Protein AF-Q9I124-F1 (afdb_monomer_lite)

Foldseek 3Di:
DPQDWDWDADPVRATAWIQGPVRQIWGFDPADPVNDTQWIQGSLRWIWGWDADPPVGHTQWIDTPQKIWGFDADPVRHTQKIQTRQRKIKGFDADPVRATAKIAIPQQKIWGFDADPVGATAKIFIAGNVRDTPWIKGFDADPVNHTQWIQTRVRWIKGWDADPVRATAWIAGSVRQMKGFDADPVRHTQWIAGSVRKIWGWDADPVGATAWIQTSVRWIWGFDADPVRATQWIATPVFGIKGFDADPVNHTQWIQGRVRFIWGWDADSVRHTQWIAGPVDQQAIKGWDFDDCPPNFSGHVHTQKIDGPFKIWGFGADRVRATAKIWIWGHDPPDIDIWMWGFDADSNRHTAWIATPVRDIDGDDDDDPVNVD

Radius of gyration: 26.85 Å; chains: 1; bounding box: 62×64×57 Å

InterPro domains:
  IPR006530 YD repeat [TIGR01643] (9-48)
  IPR006530 YD repeat [TIGR01643] (60-88)
  IPR006530 YD repeat [TIGR01643] (162-202)
  IPR006530 YD repeat [TIGR01643] (204-245)
  IPR006530 YD repeat [TIGR01643] (246-281)
  IPR031325 RHS repeat [PF05593] (9-47)
  IPR031325 RHS repeat [PF05593] (56-88)
  IPR031325 RHS repeat [PF05593] (141-175)
  IPR031325 RHS repeat [PF05593] (204-240)
  IPR031325 RHS repeat [PF05593] (246-280)
  IPR050708 Type VI secretion system VgrG/RHS [PTHR32305] (200-349)

Secondary structure (DSSP, 8-state):
-----EEEE-TT--EEEEE-TT--EEEEE---TTS--SEEE-TTSPEEEEEE-TTT--EEEEEETTEEEEEEE-TTS-EEEEE-TTS-EEEEEE-TTS-EEEEEETTS-EEEEEE-TT--EEEEEEE-TTS-EEEEEEEEE-TTS-EEEEE-TT--EEEEEE-TTS-EEEEE-TT--EEEEEE-TTS-EEEEE-TT--EEEEEE-TTS-EEEEE-TT--EEEEEE-TTS-EEEEEETTTEEEEEEE-TTS-EEEEE-TT--EEEEEE-TTS-EEEEE-TT-GGG-EEEEE---GGG---TTSEEEEE-SSEEEEEEE-TT--EEEEEEEEEETTEEEEEEEEEEE-TTS-EEEEE-TTS-EEE-----GGGT-

Sequence (373 aa):
MQDVTLYAYDSRGNLTQVTNALGQVTRLGDYDERGKPGSITDANGVTSSLAYTGVDGWLASVSTAGSTTRFDYDAVGQITRVTRGDGSWLSYEYDDARRLVAIGNNLGERLEYDVDTKGNRTAQRIKDASGSLVRQQQWAYDELGRLLRAVGAGGQTRSFAYDLNDNPVGETNPRQFAHSQAFDALDRLVGQSDPLGGKTRLAYDAQDNLTEVKDPRGVTTRYEYDGLGNLTRLVSPDSGTTTFEHDAAGNVIRRTDARGTVTEYRYDALNRLIERHSPSDPSLDVQYRYDLTADGNKGIGRLGSIEGARDSLVYRYDERGNLVEQVRSIRLDQQTLLDRVTYRYDAANQLLEIGYPSGLAIREKGTDLFSLL

Structure (mmCIF, N/CA/C/O backbone):
data_AF-Q9I124-F1
#
_entry.id   AF-Q9I124-F1
#
loop_
_atom_site.group_PDB
_atom_site.id
_atom_site.type_symbol
_atom_site.label_atom_id
_atom_site.label_alt_id
_atom_site.label_comp_id
_atom_site.label_asym_id
_atom_site.label_entity_id
_atom_site.label_seq_id
_atom_site.pdbx_PDB_ins_code
_atom_site.Cartn_x
_atom_site.Cartn_y
_atom_site.Cartn_z
_atom_site.occupancy
_atom_site.B_iso_or_equiv
_atom_site.auth_seq_id
_atom_site.auth_comp_id
_atom_site.auth_asym_id
_atom_site.auth_atom_id
_atom_site.pdbx_PDB_model_num
ATOM 1 N N . MET A 1 1 ? 7.298 -23.836 12.957 1.00 53.12 1 MET A N 1
ATOM 2 C CA . MET A 1 1 ? 7.961 -23.492 11.681 1.00 53.12 1 MET A CA 1
ATOM 3 C C . MET A 1 1 ? 9.165 -22.626 12.009 1.00 53.12 1 MET A C 1
ATOM 5 O O . MET A 1 1 ? 9.071 -21.866 12.963 1.00 53.12 1 MET A O 1
ATOM 9 N N . GLN A 1 2 ? 10.299 -22.791 11.326 1.00 63.09 2 GLN A N 1
ATOM 10 C CA . GLN A 1 2 ? 11.402 -21.834 11.455 1.00 63.09 2 GLN A CA 1
ATOM 11 C C . GLN A 1 2 ? 11.148 -20.713 10.448 1.00 63.09 2 GLN A C 1
ATOM 13 O O . GLN A 1 2 ? 11.307 -20.924 9.251 1.00 63.09 2 GLN A O 1
ATOM 18 N N . ASP A 1 3 ? 10.711 -19.558 10.942 1.00 82.25 3 ASP A N 1
ATOM 19 C CA . ASP A 1 3 ? 10.620 -18.321 10.165 1.00 82.25 3 ASP A CA 1
ATOM 20 C C . ASP A 1 3 ? 12.014 -17.679 10.111 1.00 82.25 3 ASP A C 1
ATOM 22 O O . ASP A 1 3 ? 12.354 -16.776 10.874 1.00 82.25 3 ASP A O 1
ATOM 26 N N . VAL A 1 4 ? 12.896 -18.278 9.309 1.00 92.06 4 VAL A N 1
ATOM 27 C CA . VAL A 1 4 ? 14.295 -17.858 9.197 1.00 92.06 4 VAL A CA 1
ATOM 28 C C . VAL 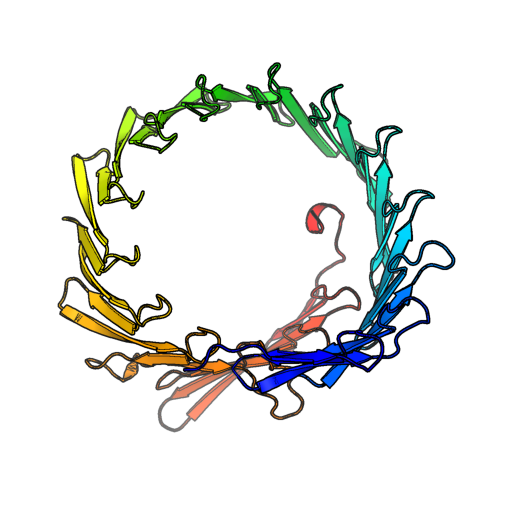A 1 4 ? 14.568 -17.447 7.763 1.00 92.06 4 VAL A C 1
ATOM 30 O O . VAL A 1 4 ? 14.418 -18.239 6.835 1.00 92.06 4 VAL A O 1
ATOM 33 N N . THR A 1 5 ? 15.029 -16.210 7.597 1.00 95.56 5 THR A N 1
ATOM 34 C CA . THR A 1 5 ? 15.595 -15.732 6.336 1.00 95.56 5 THR A CA 1
ATOM 35 C C . THR A 1 5 ? 17.115 -15.826 6.397 1.00 95.56 5 THR A C 1
ATOM 37 O O . THR A 1 5 ? 17.740 -15.332 7.335 1.00 95.56 5 THR A O 1
ATOM 40 N N . LEU A 1 6 ? 17.716 -16.471 5.398 1.00 97.69 6 LEU A N 1
ATOM 41 C CA . LEU A 1 6 ? 19.164 -16.631 5.278 1.00 97.69 6 LEU A CA 1
ATOM 42 C C . LEU A 1 6 ? 19.728 -15.647 4.254 1.00 97.69 6 LEU A C 1
ATOM 44 O O . LEU A 1 6 ? 19.189 -15.501 3.156 1.00 97.69 6 LEU A O 1
ATOM 48 N N . TYR A 1 7 ? 20.861 -15.042 4.598 1.00 98.44 7 TYR A N 1
ATOM 49 C CA . TYR A 1 7 ? 21.599 -14.112 3.750 1.00 98.44 7 TYR A CA 1
ATOM 50 C C . TYR A 1 7 ? 22.972 -14.705 3.430 1.00 98.44 7 TYR A C 1
ATOM 52 O O . TYR A 1 7 ? 23.659 -15.189 4.331 1.00 98.44 7 TYR A O 1
ATOM 60 N N . ALA A 1 8 ? 23.375 -14.672 2.161 1.00 98.50 8 ALA A N 1
ATOM 61 C CA . ALA A 1 8 ? 24.719 -15.056 1.737 1.00 98.50 8 ALA A CA 1
ATOM 62 C C . ALA A 1 8 ? 25.456 -13.851 1.161 1.00 98.50 8 ALA A C 1
ATOM 64 O O . ALA A 1 8 ? 24.859 -13.025 0.472 1.00 98.50 8 ALA A O 1
ATOM 65 N N . TYR A 1 9 ? 26.759 -13.784 1.416 1.00 98.44 9 TYR A N 1
ATOM 66 C CA . TYR A 1 9 ? 27.624 -12.696 0.977 1.00 98.44 9 TYR A CA 1
ATOM 67 C C . TYR A 1 9 ? 28.831 -13.253 0.221 1.00 98.44 9 TYR A C 1
ATOM 69 O O . TYR A 1 9 ? 29.266 -14.376 0.485 1.00 98.44 9 TYR A O 1
ATOM 77 N N . ASP A 1 10 ? 29.360 -12.487 -0.731 1.00 97.00 10 ASP A N 1
ATOM 78 C CA . ASP A 1 10 ? 30.653 -12.788 -1.348 1.00 97.00 10 ASP A CA 1
ATOM 79 C C . ASP A 1 10 ? 31.831 -12.379 -0.435 1.00 97.00 10 ASP A C 1
ATOM 81 O O . ASP A 1 10 ? 31.653 -11.840 0.659 1.00 97.00 10 ASP A O 1
ATOM 85 N N . SER A 1 11 ? 33.066 -12.612 -0.888 1.00 96.88 11 SER A N 1
ATOM 86 C CA . SER A 1 11 ? 34.280 -12.243 -0.145 1.00 96.88 11 SER A CA 1
ATOM 87 C C . SER A 1 11 ? 34.519 -10.732 -0.026 1.00 96.88 11 SER A C 1
ATOM 89 O O . SER A 1 11 ? 35.379 -10.321 0.752 1.00 96.88 11 SER A O 1
ATOM 91 N N . ARG A 1 12 ? 33.780 -9.904 -0.777 1.00 95.94 12 ARG A N 1
ATOM 92 C CA . ARG A 1 12 ? 33.790 -8.436 -0.679 1.00 95.94 12 ARG A CA 1
ATOM 93 C C . ARG A 1 12 ? 32.701 -7.915 0.266 1.00 95.94 12 ARG A C 1
ATOM 95 O O . ARG A 1 12 ? 32.656 -6.716 0.517 1.00 95.94 12 ARG A O 1
ATOM 102 N N . GLY A 1 13 ? 31.852 -8.795 0.802 1.00 96.75 13 GLY A N 1
ATOM 103 C CA . GLY A 1 13 ? 30.727 -8.432 1.659 1.00 96.75 13 GLY A CA 1
ATOM 104 C C . GLY A 1 13 ? 29.480 -7.989 0.892 1.00 96.75 13 GLY A C 1
ATOM 105 O O . GLY A 1 13 ? 28.556 -7.463 1.509 1.00 96.75 13 GLY A O 1
ATOM 106 N N . ASN A 1 14 ? 29.413 -8.202 -0.427 1.00 97.69 14 ASN A N 1
ATOM 107 C CA . ASN A 1 14 ? 28.205 -7.920 -1.200 1.00 97.69 14 ASN A CA 1
ATOM 108 C C . ASN A 1 14 ? 27.172 -9.028 -0.974 1.00 97.69 14 ASN A C 1
ATOM 110 O O . ASN A 1 14 ? 27.513 -10.211 -0.996 1.00 97.69 14 ASN A O 1
ATOM 114 N N . LEU A 1 15 ? 25.901 -8.663 -0.797 1.00 98.38 15 LEU A N 1
ATOM 115 C CA . LEU A 1 15 ? 24.800 -9.615 -0.628 1.00 98.38 15 LEU A CA 1
ATOM 116 C C . LEU A 1 15 ? 24.556 -10.392 -1.931 1.00 98.38 15 LEU A C 1
ATOM 118 O O . LEU A 1 15 ? 24.122 -9.813 -2.910 1.00 98.38 15 LEU A O 1
ATOM 122 N N . THR A 1 16 ? 24.766 -11.701 -1.981 1.00 98.38 16 THR A N 1
ATOM 123 C CA . THR A 1 16 ? 24.580 -12.494 -3.216 1.00 98.38 16 THR A CA 1
ATOM 124 C C . THR A 1 16 ? 23.282 -13.291 -3.238 1.00 98.38 16 THR A C 1
ATOM 126 O O . THR A 1 16 ? 22.788 -13.646 -4.311 1.00 98.38 16 THR A O 1
ATOM 129 N N . GLN A 1 17 ? 22.713 -13.583 -2.066 1.00 98.56 17 GLN A N 1
ATOM 130 C CA . GLN A 1 17 ? 21.525 -14.420 -1.950 1.00 98.56 17 GLN A CA 1
ATOM 131 C C . GLN A 1 17 ? 20.682 -14.043 -0.732 1.00 98.56 17 GLN A C 1
ATOM 133 O O . GLN A 1 17 ? 21.215 -13.893 0.365 1.00 98.56 17 GLN A O 1
ATOM 138 N N . VAL A 1 18 ? 19.363 -13.997 -0.916 1.00 98.50 18 VAL A N 1
ATOM 139 C CA . VAL A 1 18 ? 18.363 -14.000 0.159 1.00 98.50 18 VAL A CA 1
ATOM 140 C C . VAL A 1 18 ? 17.502 -15.245 -0.009 1.00 98.50 18 VAL A C 1
ATOM 142 O O . VAL A 1 18 ? 16.980 -15.481 -1.097 1.00 98.50 18 VAL A O 1
ATOM 145 N N . THR A 1 19 ? 17.373 -16.051 1.043 1.00 98.06 19 THR A N 1
ATOM 146 C CA . THR A 1 19 ? 16.540 -17.264 1.059 1.00 98.06 19 THR A CA 1
ATOM 147 C C . THR A 1 19 ? 15.490 -17.124 2.145 1.00 98.06 19 THR A C 1
ATOM 149 O O . THR A 1 19 ? 15.856 -17.039 3.313 1.00 98.06 19 THR A O 1
ATOM 152 N N . ASN A 1 20 ? 14.211 -17.069 1.778 1.00 96.69 20 ASN A N 1
ATOM 153 C CA . ASN A 1 20 ? 13.132 -16.943 2.763 1.00 96.69 20 ASN A CA 1
ATOM 154 C C . ASN A 1 20 ? 12.839 -18.277 3.477 1.00 96.69 20 ASN A C 1
ATOM 156 O O . ASN A 1 20 ? 13.420 -19.313 3.145 1.00 96.69 20 ASN A O 1
ATOM 160 N N . ALA A 1 21 ? 11.896 -18.263 4.422 1.00 95.88 21 ALA A N 1
ATOM 161 C CA . ALA A 1 21 ? 11.537 -19.430 5.233 1.00 95.88 21 ALA A CA 1
ATOM 162 C C . ALA A 1 21 ? 10.979 -20.630 4.432 1.00 95.88 21 ALA A C 1
ATOM 164 O O . ALA A 1 21 ? 10.958 -21.750 4.940 1.00 95.88 21 ALA A O 1
ATOM 165 N N . LEU A 1 22 ? 10.558 -20.429 3.175 1.00 95.44 22 LEU A N 1
ATOM 166 C CA . LEU A 1 22 ? 10.145 -21.502 2.256 1.00 95.44 22 LEU A CA 1
ATOM 167 C C . LEU A 1 22 ? 11.281 -21.997 1.348 1.00 95.44 22 LEU A C 1
ATOM 169 O O . LEU A 1 22 ? 11.054 -22.837 0.479 1.00 95.44 22 LEU A O 1
ATOM 173 N N . GLY A 1 23 ? 12.499 -21.481 1.510 1.00 96.19 23 GLY A N 1
ATOM 174 C CA . GLY A 1 23 ? 13.632 -21.831 0.657 1.00 96.19 23 GLY A CA 1
ATOM 175 C C . GLY A 1 23 ? 13.621 -21.134 -0.706 1.00 96.19 23 GLY A C 1
ATOM 176 O O . GLY A 1 23 ? 14.418 -21.491 -1.572 1.00 96.19 23 GLY A O 1
ATOM 177 N N . GLN A 1 24 ? 12.742 -20.152 -0.924 1.00 97.56 24 GLN A N 1
ATOM 178 C CA . GLN A 1 24 ? 12.709 -19.383 -2.168 1.00 97.56 24 GLN A CA 1
ATOM 179 C C . GLN A 1 24 ? 13.878 -18.406 -2.187 1.00 97.56 24 GLN A C 1
ATOM 181 O O . GLN A 1 24 ? 14.154 -17.742 -1.186 1.00 97.56 24 GLN A O 1
ATOM 186 N N . VAL A 1 25 ? 14.554 -18.316 -3.331 1.00 98.44 25 VAL A N 1
ATOM 187 C CA . VAL A 1 25 ? 15.839 -17.630 -3.434 1.00 98.44 25 VAL A CA 1
ATOM 188 C C . VAL A 1 25 ? 15.766 -16.432 -4.369 1.00 98.44 25 VAL A C 1
ATOM 190 O O . VAL A 1 25 ? 15.500 -16.598 -5.555 1.00 98.44 25 VAL A O 1
ATOM 193 N N . THR A 1 26 ? 16.131 -15.258 -3.860 1.00 98.62 26 THR A N 1
ATOM 194 C CA . THR A 1 26 ? 16.494 -14.096 -4.679 1.00 98.62 26 THR A CA 1
ATOM 195 C C . THR A 1 26 ? 18.012 -13.996 -4.748 1.00 98.62 26 THR A C 1
ATOM 197 O O . THR A 1 26 ? 18.688 -14.037 -3.718 1.00 98.62 26 THR A O 1
ATOM 200 N N . ARG A 1 27 ? 18.564 -13.874 -5.956 1.00 98.81 27 ARG A N 1
ATOM 201 C CA . ARG A 1 27 ? 20.008 -13.759 -6.209 1.00 98.81 27 ARG A CA 1
ATOM 202 C C . ARG A 1 27 ? 20.351 -12.365 -6.687 1.00 98.81 27 ARG A C 1
ATOM 204 O O . ARG A 1 27 ? 19.623 -11.814 -7.506 1.00 98.81 27 ARG A O 1
ATOM 211 N N . LEU A 1 28 ? 21.471 -11.833 -6.223 1.00 98.69 28 LEU A N 1
ATOM 212 C CA . LEU A 1 28 ? 22.024 -10.575 -6.706 1.00 98.69 28 LEU A CA 1
ATOM 213 C C . LEU A 1 28 ? 23.419 -10.839 -7.269 1.00 98.69 28 LEU A C 1
ATOM 215 O O . LEU A 1 28 ? 24.189 -11.611 -6.692 1.00 98.69 28 LEU A O 1
ATOM 219 N N . GLY A 1 29 ? 23.730 -10.219 -8.400 1.00 97.94 29 GLY A N 1
ATOM 220 C CA . GLY A 1 29 ? 24.959 -10.464 -9.142 1.00 97.94 29 GLY A CA 1
ATOM 221 C C . GLY A 1 29 ? 25.420 -9.252 -9.939 1.00 97.94 29 GLY A C 1
ATOM 222 O O . GLY A 1 29 ? 24.889 -8.149 -9.796 1.00 97.94 29 GLY A O 1
ATOM 223 N N . ASP A 1 30 ? 26.443 -9.476 -10.764 1.00 97.06 30 ASP A N 1
ATOM 224 C CA . ASP A 1 30 ? 27.029 -8.477 -11.669 1.00 97.06 30 ASP A CA 1
ATOM 225 C C . ASP A 1 30 ? 27.420 -7.176 -10.958 1.00 97.06 30 ASP A C 1
ATOM 227 O O . ASP A 1 30 ? 27.180 -6.072 -11.439 1.00 97.06 30 ASP A O 1
ATOM 231 N N . TYR A 1 31 ? 27.989 -7.328 -9.763 1.00 97.25 31 TYR A N 1
ATOM 232 C CA . TYR A 1 31 ? 28.412 -6.223 -8.920 1.00 97.25 31 TYR A CA 1
ATOM 233 C C . TYR A 1 31 ? 29.485 -5.365 -9.597 1.00 97.25 31 TYR A C 1
ATOM 235 O O . TYR A 1 31 ? 30.508 -5.883 -10.052 1.00 97.25 31 TYR A O 1
ATOM 243 N N . ASP A 1 32 ? 29.277 -4.048 -9.605 1.00 93.44 32 ASP A N 1
ATOM 244 C CA . ASP A 1 32 ? 30.299 -3.092 -10.027 1.00 93.44 32 ASP A CA 1
ATOM 245 C C . ASP A 1 32 ? 31.418 -2.938 -8.974 1.00 93.44 32 ASP A C 1
ATOM 247 O O . ASP A 1 32 ? 31.357 -3.474 -7.863 1.00 93.44 32 ASP A O 1
ATOM 251 N N . GLU A 1 33 ? 32.471 -2.184 -9.305 1.00 91.25 33 GLU A N 1
ATOM 252 C CA . GLU A 1 33 ? 33.612 -1.943 -8.403 1.00 91.25 33 GLU A CA 1
ATOM 253 C C . GLU A 1 33 ? 33.227 -1.238 -7.091 1.00 91.25 33 GLU A C 1
ATOM 255 O O . GLU A 1 33 ? 33.995 -1.253 -6.130 1.00 91.25 33 GLU A O 1
ATOM 260 N N . ARG A 1 34 ? 32.037 -0.631 -7.034 1.00 91.81 34 ARG A N 1
ATOM 261 C CA . ARG A 1 34 ? 31.498 0.078 -5.869 1.00 91.81 34 ARG A CA 1
ATOM 262 C C . ARG A 1 34 ? 30.490 -0.775 -5.087 1.00 91.81 34 ARG A C 1
ATOM 264 O O . ARG A 1 34 ? 29.834 -0.243 -4.195 1.00 91.81 34 ARG A O 1
ATOM 271 N N . GLY A 1 35 ? 30.336 -2.059 -5.419 1.00 94.50 35 GLY A N 1
ATOM 272 C CA . GLY A 1 35 ? 29.431 -2.974 -4.722 1.00 94.50 35 GLY A CA 1
ATOM 273 C C . GLY A 1 35 ? 27.950 -2.764 -5.048 1.00 94.50 35 GLY A C 1
ATOM 274 O O . GLY A 1 35 ? 27.093 -3.185 -4.275 1.00 94.50 35 GLY A O 1
ATOM 275 N N . LYS A 1 36 ? 27.616 -2.143 -6.188 1.00 96.00 36 LYS A N 1
ATOM 276 C CA . LYS A 1 36 ? 26.222 -2.029 -6.649 1.00 96.00 36 LYS A CA 1
ATOM 277 C C . LYS A 1 36 ? 25.859 -3.190 -7.590 1.00 96.00 36 LYS A C 1
ATOM 279 O O . LYS A 1 36 ? 26.615 -3.430 -8.530 1.00 96.00 36 LYS A O 1
ATOM 284 N N . PRO A 1 37 ? 24.743 -3.908 -7.363 1.00 98.00 37 PRO A N 1
ATOM 285 C CA . PRO A 1 37 ? 24.378 -5.088 -8.150 1.00 98.00 37 PRO A CA 1
ATOM 286 C C . PRO A 1 37 ? 23.899 -4.717 -9.558 1.00 98.00 37 PRO A C 1
ATOM 288 O O . PRO A 1 37 ? 22.968 -3.933 -9.706 1.00 98.00 37 PRO A O 1
ATOM 291 N N . GLY A 1 38 ? 24.472 -5.322 -10.596 1.00 98.12 38 GLY A N 1
ATOM 292 C CA . GLY A 1 38 ? 24.006 -5.190 -11.981 1.00 98.12 38 GLY A CA 1
ATOM 293 C C . GLY A 1 38 ? 22.829 -6.106 -12.329 1.00 98.12 38 GLY A C 1
ATOM 294 O O . GLY A 1 38 ? 22.151 -5.881 -13.334 1.00 98.12 38 GLY A O 1
ATOM 295 N N . SER A 1 39 ? 22.539 -7.119 -11.507 1.00 98.56 39 SER A N 1
ATOM 296 C CA . SER A 1 39 ? 21.398 -8.012 -11.711 1.00 98.56 39 SER A CA 1
ATOM 297 C C . SER A 1 39 ? 20.743 -8.470 -10.411 1.00 98.56 39 SER A C 1
ATOM 299 O O . SER A 1 39 ? 21.398 -8.682 -9.389 1.00 98.56 39 SER A O 1
ATOM 301 N N . ILE A 1 40 ? 19.421 -8.648 -10.468 1.00 98.62 40 ILE A N 1
ATOM 302 C CA . ILE A 1 40 ? 18.610 -9.282 -9.425 1.00 98.62 40 ILE A CA 1
ATOM 303 C C . ILE A 1 40 ? 17.753 -10.351 -10.095 1.00 98.62 40 ILE A C 1
ATOM 305 O O . ILE A 1 40 ? 16.939 -10.033 -10.955 1.00 98.62 40 ILE A O 1
ATOM 309 N N . THR A 1 41 ? 17.923 -11.612 -9.711 1.00 98.62 41 THR A N 1
ATOM 310 C CA . THR A 1 41 ? 17.090 -12.727 -10.176 1.00 98.62 41 THR A CA 1
ATOM 311 C C . THR A 1 41 ? 16.170 -13.163 -9.052 1.00 98.62 41 THR A C 1
ATOM 313 O O . THR A 1 41 ? 16.648 -13.594 -8.003 1.00 98.62 41 THR A O 1
ATOM 316 N N . ASP A 1 42 ? 14.863 -13.021 -9.253 1.00 98.19 42 ASP A N 1
ATOM 317 C CA . ASP A 1 42 ? 13.867 -13.440 -8.272 1.00 98.19 42 ASP A CA 1
ATOM 318 C C . ASP A 1 42 ? 13.740 -14.975 -8.205 1.00 98.19 42 ASP A C 1
ATOM 320 O O . ASP A 1 42 ? 14.332 -15.719 -8.994 1.00 98.19 42 ASP A O 1
ATOM 324 N N . ALA A 1 43 ? 12.925 -15.465 -7.272 1.00 98.19 43 ALA A N 1
ATOM 325 C CA . ALA A 1 43 ? 12.704 -16.898 -7.119 1.00 98.19 43 ALA A CA 1
ATOM 326 C C . ALA A 1 43 ? 12.016 -17.549 -8.337 1.00 98.19 43 ALA A C 1
ATOM 328 O O . ALA A 1 43 ? 12.176 -18.749 -8.548 1.00 98.19 43 ALA A O 1
ATOM 329 N N . ASN A 1 44 ? 11.316 -16.776 -9.179 1.00 98.12 44 ASN A N 1
ATOM 330 C CA . ASN A 1 44 ? 10.729 -17.248 -10.439 1.00 98.12 44 ASN A CA 1
ATOM 331 C C . ASN A 1 44 ? 11.765 -17.409 -11.571 1.00 98.12 44 ASN A C 1
ATOM 333 O O . ASN A 1 44 ? 11.399 -17.751 -12.708 1.00 98.12 44 ASN A O 1
ATOM 337 N N . GLY A 1 45 ? 13.041 -17.136 -11.283 1.00 97.88 45 GLY A N 1
ATOM 338 C CA . GLY A 1 45 ? 14.123 -17.123 -12.260 1.00 97.88 45 GLY A CA 1
ATOM 339 C C . GLY A 1 45 ? 14.055 -15.925 -13.206 1.00 97.88 45 GLY A C 1
ATOM 340 O O . GLY A 1 45 ? 14.656 -15.974 -14.277 1.00 97.88 45 GLY A O 1
ATOM 341 N N . VAL A 1 46 ? 13.299 -14.877 -12.861 1.00 98.38 46 VAL A N 1
ATOM 342 C CA . VAL A 1 46 ? 13.218 -13.654 -13.658 1.00 98.38 46 VAL A CA 1
ATOM 343 C C . VAL A 1 46 ? 14.340 -12.721 -13.238 1.00 98.38 46 VAL A C 1
ATOM 345 O O . VAL A 1 46 ? 14.381 -12.243 -12.104 1.00 98.38 46 VAL A O 1
ATOM 348 N N . THR A 1 47 ? 15.233 -12.426 -14.177 1.00 98.56 47 THR A N 1
ATOM 349 C CA . THR A 1 47 ? 16.316 -11.468 -13.968 1.00 98.56 47 THR A CA 1
ATOM 350 C C . THR A 1 47 ? 15.881 -10.060 -14.353 1.00 98.56 47 THR A C 1
ATOM 352 O O . THR A 1 47 ? 15.427 -9.808 -15.469 1.00 98.56 47 THR A O 1
ATOM 355 N N . SER A 1 48 ? 16.074 -9.134 -13.422 1.00 98.56 48 SER A N 1
ATOM 356 C CA . SER A 1 48 ? 16.053 -7.697 -13.657 1.00 98.56 48 SER A CA 1
ATOM 357 C C . SER A 1 48 ? 17.490 -7.200 -13.763 1.00 98.56 48 SER A C 1
ATOM 359 O O . SER A 1 48 ? 18.287 -7.453 -12.860 1.00 98.56 48 SER A O 1
ATOM 361 N N . SER A 1 49 ? 17.833 -6.509 -14.849 1.00 98.56 49 SER A N 1
ATOM 362 C CA . SER A 1 49 ? 19.139 -5.860 -15.009 1.00 98.56 49 SER A CA 1
ATOM 363 C C . SER A 1 49 ? 19.076 -4.422 -14.507 1.00 98.56 49 SER A C 1
ATOM 365 O O . SER A 1 49 ? 18.156 -3.684 -14.875 1.00 98.56 49 SER A O 1
ATOM 367 N N . LEU A 1 50 ? 20.063 -4.020 -13.718 1.00 98.56 50 LEU A N 1
ATOM 368 C CA . LEU A 1 50 ? 20.192 -2.690 -13.145 1.00 98.56 50 LEU A CA 1
ATOM 369 C C . LEU A 1 50 ? 21.356 -1.977 -13.831 1.00 98.56 50 LEU A C 1
ATOM 371 O O . LEU A 1 50 ? 22.434 -2.541 -14.004 1.00 98.56 50 LEU A O 1
ATOM 375 N N . ALA A 1 51 ? 21.141 -0.722 -14.208 1.00 98.00 51 ALA A N 1
ATOM 376 C CA . ALA A 1 51 ? 22.204 0.155 -14.683 1.00 98.00 51 ALA A CA 1
ATOM 377 C C . ALA A 1 51 ? 22.272 1.389 -13.794 1.00 98.00 51 ALA A C 1
ATOM 379 O O . ALA A 1 51 ? 21.242 1.852 -13.305 1.00 98.00 51 ALA A O 1
ATOM 380 N N . TYR A 1 52 ? 23.469 1.941 -13.628 1.00 97.62 52 TYR A N 1
ATOM 381 C CA . TYR A 1 52 ? 23.713 3.098 -12.774 1.00 97.62 52 TYR A CA 1
ATOM 382 C C . TYR A 1 52 ? 24.231 4.290 -13.582 1.00 97.62 52 TYR A C 1
ATOM 384 O O . TYR A 1 52 ? 24.882 4.117 -14.614 1.00 97.62 52 TYR A O 1
ATOM 392 N N . THR A 1 53 ? 23.942 5.504 -13.115 1.00 95.00 53 THR A N 1
ATOM 393 C CA . THR A 1 53 ? 24.565 6.734 -13.606 1.00 95.00 53 THR A CA 1
ATOM 394 C C . THR A 1 53 ? 26.065 6.688 -13.308 1.00 95.00 53 THR A C 1
ATOM 396 O O . THR A 1 53 ? 26.499 5.958 -12.418 1.00 95.00 53 THR A O 1
ATOM 399 N N . GLY A 1 54 ? 26.867 7.446 -14.062 1.00 88.00 54 GLY A N 1
ATOM 400 C CA . GLY A 1 54 ? 28.331 7.362 -14.031 1.00 88.00 54 GLY A CA 1
ATOM 401 C C . GLY A 1 54 ? 28.961 7.633 -12.658 1.00 88.00 54 GLY A C 1
ATOM 402 O O . GLY A 1 54 ? 29.084 6.748 -11.813 1.00 88.00 54 GLY A O 1
ATOM 403 N N . VAL A 1 55 ? 29.450 8.854 -12.438 1.00 83.44 55 VAL A N 1
ATOM 404 C CA . VAL A 1 55 ? 30.206 9.164 -11.213 1.00 83.44 55 VAL A CA 1
ATOM 405 C C . VAL A 1 55 ? 29.341 9.132 -9.956 1.00 83.44 55 VAL A C 1
ATOM 407 O O . VAL A 1 55 ? 29.851 8.702 -8.922 1.00 83.44 55 VAL A O 1
ATOM 410 N N . ASP A 1 56 ? 28.055 9.472 -10.054 1.00 87.12 56 ASP A N 1
ATOM 411 C CA . ASP A 1 56 ? 27.138 9.555 -8.909 1.00 87.12 56 ASP A CA 1
ATOM 412 C C . ASP A 1 56 ? 26.594 8.188 -8.470 1.00 87.12 56 ASP A C 1
ATOM 414 O O . ASP A 1 56 ? 26.283 7.982 -7.298 1.00 87.12 56 ASP A O 1
ATOM 418 N N . GLY A 1 57 ? 26.540 7.210 -9.384 1.00 92.81 57 GLY A N 1
ATOM 419 C CA . GLY A 1 57 ? 26.141 5.839 -9.071 1.00 92.81 57 GLY A CA 1
ATOM 420 C C . GLY A 1 57 ? 24.665 5.656 -8.704 1.00 92.81 57 GLY A C 1
ATOM 421 O O . GLY A 1 57 ? 24.341 4.669 -8.043 1.00 92.81 57 GLY A O 1
ATOM 422 N N . TRP A 1 58 ? 23.777 6.569 -9.105 1.00 96.00 58 TRP A N 1
ATOM 423 C CA . TRP A 1 58 ? 22.327 6.433 -8.916 1.00 96.00 58 TRP A CA 1
ATOM 424 C C . TRP A 1 58 ? 21.735 5.424 -9.895 1.00 96.00 58 TRP A C 1
ATOM 426 O O . TRP A 1 58 ? 22.310 5.173 -10.945 1.00 96.00 58 TRP A O 1
ATOM 436 N N . LEU A 1 59 ? 20.594 4.821 -9.574 1.00 97.94 59 LEU A N 1
ATOM 437 C CA . LEU A 1 59 ? 19.962 3.816 -10.431 1.00 97.94 59 LEU A CA 1
ATOM 438 C C . LEU A 1 59 ? 19.414 4.460 -11.716 1.00 97.94 59 LEU A C 1
ATOM 440 O O . LEU A 1 59 ? 18.355 5.062 -11.704 1.00 97.94 59 LEU A O 1
ATOM 444 N N . ALA A 1 60 ? 20.101 4.306 -12.843 1.00 98.06 60 ALA A N 1
ATOM 445 C CA . ALA A 1 60 ? 19.686 4.878 -14.123 1.00 98.06 60 ALA A CA 1
ATOM 446 C C . ALA A 1 60 ? 18.551 4.088 -14.787 1.00 98.06 60 ALA A C 1
ATOM 448 O O . ALA A 1 60 ? 17.705 4.667 -15.467 1.00 98.06 60 ALA A O 1
ATOM 449 N N . SER A 1 61 ? 18.522 2.760 -14.630 1.00 98.44 61 SER A N 1
ATOM 450 C CA . SER A 1 61 ? 17.431 1.953 -15.182 1.00 98.44 61 SER A CA 1
ATOM 451 C C . SER A 1 61 ? 17.279 0.593 -14.522 1.00 98.44 61 SER A C 1
ATOM 453 O O . SER A 1 61 ? 18.260 0.018 -14.050 1.00 98.44 61 SER A O 1
ATOM 455 N N . VAL A 1 62 ? 16.062 0.059 -14.588 1.00 98.50 62 VAL A N 1
ATOM 456 C CA . VAL A 1 62 ? 15.741 -1.342 -14.299 1.00 98.50 62 VAL A CA 1
ATOM 457 C C . VAL A 1 62 ? 15.069 -1.927 -15.531 1.00 98.50 62 VAL A C 1
ATOM 459 O O . VAL A 1 62 ? 14.103 -1.344 -16.025 1.00 98.50 62 VAL A O 1
ATOM 462 N N . SER A 1 63 ? 15.574 -3.057 -16.030 1.00 98.31 63 SER A N 1
ATOM 463 C CA . SER A 1 63 ? 14.943 -3.780 -17.139 1.00 98.31 63 SER A CA 1
ATOM 464 C C . SER A 1 63 ? 14.562 -5.195 -16.742 1.00 98.31 63 SER A C 1
ATOM 466 O O . SER A 1 63 ? 15.424 -5.960 -16.319 1.00 98.31 63 SER A O 1
ATOM 468 N N . THR A 1 64 ? 13.299 -5.557 -16.945 1.00 98.19 64 THR A N 1
ATOM 469 C CA . THR A 1 64 ? 12.740 -6.873 -16.618 1.00 98.19 64 THR A CA 1
ATOM 470 C C . THR A 1 64 ? 11.882 -7.340 -17.786 1.00 98.19 64 THR A C 1
ATOM 472 O O . THR A 1 64 ? 10.962 -6.636 -18.205 1.00 98.19 64 THR A O 1
ATOM 475 N N . ALA A 1 65 ? 12.191 -8.519 -18.334 1.00 96.00 65 ALA A N 1
ATOM 476 C CA . ALA A 1 65 ? 11.447 -9.129 -19.443 1.00 96.00 65 ALA A CA 1
ATOM 477 C C . ALA A 1 65 ? 11.176 -8.169 -20.626 1.00 96.00 65 ALA A C 1
ATOM 479 O O . ALA A 1 65 ? 10.065 -8.073 -21.141 1.00 96.00 65 ALA A O 1
ATOM 480 N N . GLY A 1 66 ? 12.202 -7.412 -21.032 1.00 93.06 66 GLY A N 1
ATOM 481 C CA . GLY A 1 66 ? 12.139 -6.477 -22.163 1.00 93.06 66 GLY A CA 1
ATOM 482 C C . GLY A 1 66 ? 11.480 -5.121 -21.873 1.00 93.06 66 GLY A C 1
ATOM 483 O O . GLY A 1 66 ? 11.580 -4.226 -22.708 1.00 93.06 66 GLY A O 1
ATOM 484 N N . SER A 1 67 ? 10.861 -4.930 -20.704 1.00 96.94 67 SER A N 1
ATOM 485 C CA . SER A 1 67 ? 10.414 -3.613 -20.238 1.00 96.94 67 SER A CA 1
ATOM 486 C C . SER A 1 67 ? 11.533 -2.920 -19.470 1.00 96.94 67 SER A C 1
ATOM 488 O O . SER A 1 67 ? 12.126 -3.530 -18.583 1.00 96.94 67 SER A O 1
ATOM 490 N N . THR A 1 68 ? 11.802 -1.651 -19.782 1.00 98.12 68 THR A N 1
ATOM 491 C CA . THR A 1 68 ? 12.807 -0.840 -19.084 1.00 98.12 68 THR A CA 1
ATOM 492 C C . THR A 1 68 ? 12.184 0.423 -18.510 1.00 98.12 68 THR A C 1
ATOM 494 O O . THR A 1 68 ? 11.708 1.267 -19.269 1.00 98.12 68 THR A O 1
ATOM 497 N N . THR A 1 69 ? 12.298 0.605 -17.197 1.00 97.94 69 THR A N 1
ATOM 498 C CA . THR A 1 69 ? 12.060 1.898 -16.543 1.00 97.94 69 THR A CA 1
ATOM 499 C C . THR A 1 69 ? 13.385 2.635 -16.391 1.00 97.94 69 THR A C 1
ATOM 501 O O . THR A 1 69 ? 14.360 2.052 -15.914 1.00 97.94 69 THR A O 1
ATOM 504 N N . ARG A 1 70 ? 13.437 3.904 -16.805 1.00 98.56 70 ARG A N 1
ATOM 505 C CA . ARG A 1 70 ? 14.619 4.777 -16.719 1.00 98.56 70 ARG A CA 1
ATOM 506 C C . ARG A 1 70 ? 14.364 5.951 -15.790 1.00 98.56 70 ARG A C 1
ATOM 508 O O . ARG A 1 70 ? 13.249 6.470 -15.765 1.00 98.56 70 ARG A O 1
ATOM 515 N N . PHE A 1 71 ? 15.412 6.373 -15.098 1.00 98.56 71 PHE A N 1
ATOM 516 C CA . PHE A 1 71 ? 15.403 7.492 -14.168 1.00 98.56 71 PHE A CA 1
ATOM 517 C C . PHE A 1 71 ? 16.455 8.511 -14.604 1.00 98.56 71 PHE A C 1
ATOM 519 O O . PHE A 1 71 ? 17.642 8.191 -14.688 1.00 98.56 71 PHE A O 1
ATOM 526 N N . ASP A 1 72 ? 16.004 9.729 -14.876 1.00 98.19 72 ASP A N 1
ATOM 527 C CA . ASP A 1 72 ? 16.864 10.888 -15.082 1.00 98.19 72 ASP A CA 1
ATOM 528 C C . ASP A 1 72 ? 16.966 11.666 -13.773 1.00 98.19 72 ASP A C 1
ATOM 530 O O . ASP A 1 72 ? 16.007 11.719 -13.000 1.00 98.19 72 ASP A O 1
ATOM 534 N N . TYR A 1 73 ? 18.116 12.291 -13.537 1.00 98.06 73 TYR A N 1
ATOM 535 C CA . TYR A 1 73 ? 18.415 12.984 -12.291 1.00 98.06 73 TYR A CA 1
ATOM 536 C C . TYR A 1 73 ? 18.936 14.396 -12.543 1.00 98.06 73 TYR A C 1
ATOM 538 O O . TYR A 1 73 ? 19.515 14.678 -13.594 1.00 98.06 73 TYR A O 1
ATOM 546 N N . ASP A 1 74 ? 18.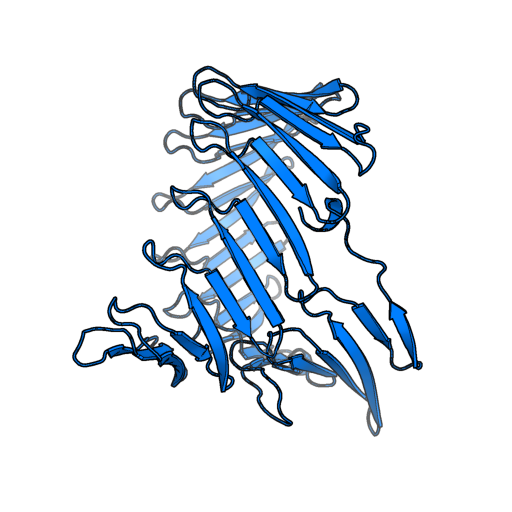748 15.281 -11.570 1.00 96.06 74 ASP A N 1
ATOM 547 C CA . ASP A 1 74 ? 19.501 16.529 -11.490 1.00 96.06 74 ASP A CA 1
ATOM 548 C C . ASP A 1 74 ? 20.909 16.306 -10.903 1.00 96.06 74 ASP A C 1
ATOM 550 O O . ASP A 1 74 ? 21.289 15.192 -10.551 1.00 96.06 74 ASP A O 1
ATOM 554 N N . ALA A 1 75 ? 21.701 17.372 -10.765 1.00 93.69 75 ALA A N 1
ATOM 555 C CA . ALA A 1 75 ? 23.078 17.291 -10.270 1.00 93.69 75 ALA A CA 1
ATOM 556 C C . ALA A 1 75 ? 23.213 16.870 -8.790 1.00 93.69 75 ALA A C 1
ATOM 558 O O . ALA A 1 75 ? 24.331 16.686 -8.313 1.00 93.69 75 ALA A O 1
ATOM 559 N N . VAL A 1 76 ? 22.111 16.758 -8.041 1.00 94.75 76 VAL A N 1
ATOM 560 C CA . VAL A 1 76 ? 22.117 16.431 -6.605 1.00 94.75 76 VAL A CA 1
ATOM 561 C C . VAL A 1 76 ? 21.352 15.146 -6.280 1.00 94.75 76 VAL A C 1
ATOM 563 O O . VAL A 1 76 ? 21.275 14.771 -5.110 1.00 94.75 76 VAL A O 1
ATOM 566 N N . GLY A 1 77 ? 20.824 14.457 -7.292 1.00 95.94 77 GLY A N 1
ATOM 567 C CA . GLY A 1 77 ? 20.242 13.119 -7.173 1.00 95.94 77 GLY A CA 1
ATOM 568 C C . GLY A 1 77 ? 18.733 13.092 -7.060 1.00 95.94 77 GLY A C 1
ATOM 569 O O . GLY A 1 77 ? 18.169 12.046 -6.740 1.00 95.94 77 GLY A O 1
ATOM 570 N N . GLN A 1 78 ? 18.062 14.209 -7.333 1.00 97.56 78 GLN A N 1
ATOM 571 C CA . GLN A 1 78 ? 16.608 14.237 -7.416 1.00 97.56 78 GLN A CA 1
ATOM 572 C C . GLN A 1 78 ? 16.176 13.733 -8.791 1.00 97.56 78 GLN A C 1
ATOM 574 O O . GLN A 1 78 ? 16.728 14.148 -9.808 1.00 97.56 78 GLN A O 1
ATOM 579 N N . ILE A 1 79 ? 15.188 12.840 -8.824 1.00 98.00 79 ILE A N 1
ATOM 580 C CA . ILE A 1 79 ? 14.653 12.281 -10.070 1.00 98.00 79 ILE A CA 1
ATOM 581 C C . ILE A 1 79 ? 13.914 13.382 -10.828 1.00 98.00 79 ILE A C 1
ATOM 583 O O . ILE A 1 79 ? 12.898 13.860 -10.350 1.00 98.00 79 ILE A O 1
ATOM 587 N N . THR A 1 80 ? 14.360 13.748 -12.024 1.00 98.25 80 THR A N 1
ATOM 588 C CA . THR A 1 80 ? 13.707 14.763 -12.871 1.00 98.25 80 THR A CA 1
ATOM 589 C C . THR A 1 80 ? 12.781 14.153 -13.914 1.00 98.25 80 THR A C 1
ATOM 591 O O . THR A 1 80 ? 11.877 14.830 -14.407 1.00 98.25 80 THR A O 1
ATOM 594 N N . ARG A 1 81 ? 12.955 12.867 -14.243 1.00 98.25 81 ARG A N 1
ATOM 595 C CA . ARG A 1 81 ? 12.039 12.126 -15.115 1.00 98.25 81 ARG A CA 1
ATOM 596 C C . ARG A 1 81 ? 12.089 10.626 -14.846 1.00 98.25 81 ARG A C 1
ATOM 598 O O . ARG A 1 81 ? 13.157 10.052 -14.664 1.00 98.25 81 ARG A O 1
ATOM 605 N N . VAL A 1 82 ? 10.920 9.992 -14.878 1.00 98.00 82 VAL A N 1
ATOM 606 C CA . VAL A 1 82 ? 10.758 8.535 -14.942 1.00 98.00 82 VAL A CA 1
ATOM 607 C C . VAL A 1 82 ? 10.145 8.195 -16.291 1.00 98.00 82 VAL A C 1
ATOM 609 O O . VAL A 1 82 ? 9.032 8.627 -16.583 1.00 98.00 82 VAL A O 1
ATOM 612 N N . THR A 1 83 ? 10.853 7.415 -17.105 1.00 97.69 83 THR A N 1
ATOM 613 C CA . THR A 1 83 ? 10.347 6.899 -18.388 1.00 97.69 83 THR A CA 1
ATOM 614 C C . THR A 1 83 ? 10.049 5.416 -18.243 1.00 97.69 83 THR A C 1
ATOM 616 O O . THR A 1 83 ? 10.951 4.650 -17.909 1.00 97.69 83 THR A O 1
ATOM 619 N N . ARG A 1 84 ? 8.803 5.004 -18.475 1.00 95.75 84 ARG A N 1
ATOM 620 C CA . ARG A 1 84 ? 8.348 3.610 -18.366 1.00 95.75 84 ARG A CA 1
ATOM 621 C C . ARG A 1 84 ? 8.642 2.833 -19.653 1.00 95.75 84 ARG A C 1
ATOM 623 O O . ARG A 1 84 ? 9.028 3.408 -20.671 1.00 95.75 84 ARG A O 1
ATOM 630 N N . GLY A 1 85 ? 8.453 1.513 -19.616 1.00 93.50 85 GLY A N 1
ATOM 631 C CA . GLY A 1 85 ? 8.806 0.623 -20.727 1.00 93.50 85 GLY A CA 1
ATOM 632 C C . GLY A 1 85 ? 8.047 0.871 -22.035 1.00 93.50 85 GLY A C 1
ATOM 633 O O . GLY A 1 85 ? 8.543 0.503 -23.095 1.00 93.50 85 GLY A O 1
ATOM 634 N N . ASP A 1 86 ? 6.873 1.500 -21.983 1.00 92.06 86 ASP A N 1
ATOM 635 C CA . ASP A 1 86 ? 6.079 1.905 -23.153 1.00 92.06 86 ASP A CA 1
ATOM 636 C C . ASP A 1 86 ? 6.512 3.268 -23.740 1.00 92.06 86 ASP A C 1
ATOM 638 O O . ASP A 1 86 ? 5.964 3.714 -24.746 1.00 92.06 86 ASP A O 1
ATOM 642 N N . GLY A 1 87 ? 7.491 3.938 -23.119 1.00 93.19 87 GLY A N 1
ATOM 643 C CA . GLY A 1 87 ? 7.960 5.273 -23.488 1.00 93.19 87 GLY A CA 1
ATOM 644 C C . GLY A 1 87 ? 7.147 6.422 -22.884 1.00 93.19 87 GLY A C 1
ATOM 645 O O . GLY A 1 87 ? 7.552 7.579 -23.024 1.00 93.19 87 GLY A O 1
ATOM 646 N N . SER A 1 88 ? 6.041 6.136 -22.188 1.00 92.50 88 SER A N 1
ATOM 647 C CA . SER A 1 88 ? 5.350 7.146 -21.387 1.00 92.50 88 SER A CA 1
ATOM 648 C C . SER A 1 88 ? 6.249 7.611 -20.245 1.00 92.50 88 SER A C 1
ATOM 650 O O . SER A 1 88 ? 7.095 6.861 -19.744 1.00 92.50 88 SER A O 1
ATOM 652 N N . TRP A 1 89 ? 6.096 8.865 -19.832 1.00 95.12 89 TRP A N 1
ATOM 653 C CA . TRP A 1 89 ? 6.967 9.429 -18.812 1.00 95.12 89 TRP A CA 1
ATOM 654 C C . TRP A 1 89 ? 6.247 10.422 -17.919 1.00 95.12 89 TRP A C 1
ATOM 656 O O . TRP A 1 89 ? 5.305 11.091 -18.342 1.00 95.12 89 TRP A O 1
ATOM 666 N N . LEU A 1 90 ? 6.757 10.529 -16.693 1.00 95.88 90 LEU A N 1
ATOM 667 C CA . LEU A 1 90 ? 6.484 11.621 -15.768 1.00 95.88 90 LEU A CA 1
ATOM 668 C C . LEU A 1 90 ? 7.765 12.426 -15.568 1.00 95.88 90 LEU A C 1
ATOM 670 O O . LEU A 1 90 ? 8.835 11.841 -15.410 1.00 95.88 90 LEU A O 1
ATOM 674 N N . SER A 1 91 ? 7.669 13.750 -15.583 1.00 97.69 91 SER A N 1
ATOM 675 C CA . SER A 1 91 ? 8.758 14.655 -15.211 1.00 97.69 91 SER A CA 1
ATOM 676 C C . SER A 1 91 ? 8.452 15.335 -13.891 1.00 97.69 91 SER A C 1
ATOM 678 O O . SER A 1 91 ? 7.292 15.611 -13.602 1.00 97.69 91 SER A O 1
ATOM 680 N N . TYR A 1 92 ? 9.490 15.649 -13.130 1.00 98.12 92 TYR A N 1
ATOM 681 C CA . TYR A 1 92 ? 9.406 16.242 -11.806 1.00 98.12 92 TYR A CA 1
ATOM 682 C C . TYR A 1 92 ? 10.264 17.499 -11.773 1.00 98.12 92 TYR A C 1
ATOM 684 O O . TYR A 1 92 ? 11.414 17.494 -12.214 1.00 98.12 92 TYR A O 1
ATOM 692 N N . GLU A 1 93 ? 9.694 18.575 -11.250 1.00 98.12 93 GLU A N 1
ATOM 693 C CA . GLU A 1 93 ? 10.381 19.850 -11.092 1.00 98.12 93 GLU A CA 1
ATOM 694 C C . GLU A 1 93 ? 10.453 20.208 -9.618 1.00 98.12 93 GLU A C 1
ATOM 696 O O . GLU A 1 93 ? 9.466 20.080 -8.885 1.00 98.12 93 GLU A O 1
ATOM 701 N N . TYR A 1 94 ? 11.625 20.674 -9.206 1.00 97.62 94 TYR A N 1
ATOM 702 C CA . TYR A 1 94 ? 11.921 21.042 -7.834 1.00 97.62 94 TYR A CA 1
ATOM 703 C C . TYR A 1 94 ? 12.256 22.525 -7.755 1.00 97.62 94 TYR A C 1
ATOM 705 O O . TYR A 1 94 ? 12.824 23.087 -8.691 1.00 97.62 94 TYR A O 1
ATOM 713 N N . ASP A 1 95 ? 11.910 23.152 -6.638 1.00 95.44 95 ASP A N 1
ATOM 714 C CA . ASP A 1 95 ? 12.432 24.475 -6.311 1.00 95.44 95 ASP A CA 1
ATOM 715 C C . ASP A 1 95 ? 13.871 24.404 -5.762 1.00 95.44 95 ASP A C 1
ATOM 717 O O . ASP A 1 95 ? 14.428 23.326 -5.539 1.00 95.44 95 ASP A O 1
ATOM 721 N N . ASP A 1 96 ? 14.477 25.565 -5.498 1.00 93.69 96 ASP A N 1
ATOM 722 C CA . ASP A 1 96 ? 15.843 25.670 -4.955 1.00 93.69 96 ASP A CA 1
ATOM 723 C C . ASP A 1 96 ? 16.002 25.002 -3.576 1.00 93.69 96 ASP A C 1
ATOM 725 O O . ASP A 1 96 ? 17.105 24.619 -3.179 1.00 93.69 96 ASP A O 1
ATOM 729 N N . ALA A 1 97 ? 14.895 24.834 -2.844 1.00 94.94 97 ALA A N 1
ATOM 730 C CA . ALA A 1 97 ? 14.847 24.130 -1.568 1.00 94.94 97 ALA A CA 1
ATOM 731 C C . ALA A 1 97 ? 14.655 22.611 -1.733 1.00 94.94 97 ALA A C 1
ATOM 733 O O . ALA A 1 97 ? 14.473 21.918 -0.730 1.00 94.94 97 ALA A O 1
ATOM 734 N N . ARG A 1 98 ? 14.734 22.085 -2.967 1.00 95.69 98 ARG A N 1
ATOM 735 C CA . ARG A 1 98 ? 14.613 20.656 -3.303 1.00 95.69 98 ARG A CA 1
ATOM 736 C C . ARG A 1 98 ? 13.233 20.073 -2.999 1.00 95.69 98 ARG A C 1
ATOM 738 O O . ARG A 1 98 ? 13.092 18.906 -2.633 1.00 95.69 98 ARG A O 1
ATOM 745 N N . ARG A 1 99 ? 12.187 20.892 -3.128 1.00 95.44 99 ARG A N 1
ATOM 746 C CA . ARG A 1 99 ? 10.791 20.485 -2.914 1.00 95.44 99 ARG A CA 1
ATOM 747 C C . ARG A 1 99 ? 10.098 20.325 -4.256 1.00 95.44 99 ARG A C 1
ATOM 749 O O . ARG A 1 99 ? 10.2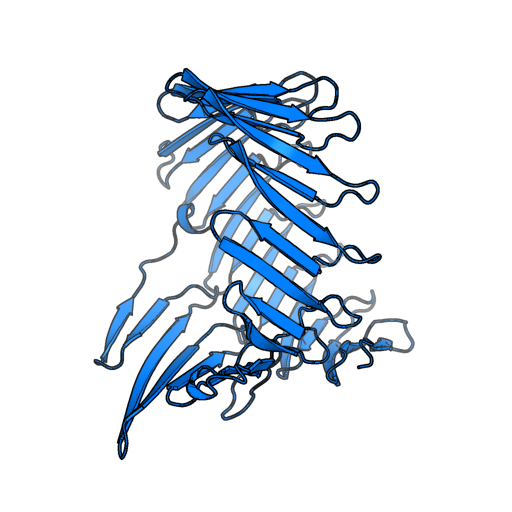43 21.176 -5.124 1.00 95.44 99 ARG A O 1
ATOM 756 N N . LEU A 1 100 ? 9.325 19.252 -4.418 1.00 95.81 100 LEU A N 1
ATOM 757 C CA . LEU A 1 100 ? 8.575 18.990 -5.647 1.00 95.81 100 LEU A CA 1
ATOM 758 C C . LEU A 1 100 ? 7.476 20.047 -5.848 1.00 95.81 100 LEU A C 1
ATOM 760 O O . LEU A 1 100 ? 6.532 20.107 -5.057 1.00 95.81 100 LEU A O 1
ATOM 764 N N . VAL A 1 101 ? 7.570 20.819 -6.929 1.00 97.00 101 VAL A N 1
ATOM 765 C CA . VAL A 1 101 ? 6.639 21.911 -7.266 1.00 97.00 101 VAL A CA 1
ATOM 766 C C . VAL A 1 101 ? 5.834 21.658 -8.535 1.00 97.00 101 VAL A C 1
ATOM 768 O O . VAL A 1 101 ? 4.766 22.246 -8.693 1.00 97.00 101 VAL A O 1
ATOM 771 N N . ALA A 1 102 ? 6.270 20.755 -9.416 1.00 97.81 102 ALA A N 1
ATOM 772 C CA . ALA A 1 102 ? 5.440 20.327 -10.536 1.00 97.81 102 ALA A CA 1
ATOM 773 C C . ALA A 1 102 ? 5.708 18.884 -10.973 1.00 97.81 102 ALA A C 1
ATOM 775 O O . ALA A 1 102 ? 6.819 18.372 -10.843 1.00 97.81 102 ALA A O 1
ATOM 776 N N . ILE A 1 103 ? 4.670 18.250 -11.518 1.00 97.75 103 ILE A N 1
ATOM 777 C CA . ILE A 1 103 ? 4.734 16.989 -12.253 1.00 97.75 103 ILE A CA 1
ATOM 778 C C . ILE A 1 103 ? 4.151 17.229 -13.647 1.00 97.75 103 ILE A C 1
ATOM 780 O O . ILE A 1 103 ? 3.092 17.843 -13.773 1.00 97.75 103 ILE A O 1
ATOM 784 N N . GLY A 1 104 ? 4.818 16.748 -14.689 1.00 96.44 104 GLY A N 1
ATOM 785 C CA . GLY A 1 104 ? 4.295 16.736 -16.059 1.00 96.44 104 GLY A CA 1
ATOM 786 C C . GLY A 1 104 ? 4.273 15.324 -16.632 1.00 96.44 104 GLY A C 1
ATOM 787 O O . GLY A 1 104 ? 4.984 14.460 -16.123 1.00 96.44 104 GLY A O 1
ATOM 788 N N . ASN A 1 105 ? 3.500 15.084 -17.691 1.00 93.56 105 ASN A N 1
ATOM 789 C CA . ASN A 1 105 ? 3.557 13.831 -18.450 1.00 93.56 105 ASN A CA 1
ATOM 790 C C . ASN A 1 105 ? 3.863 14.029 -19.939 1.00 93.56 105 ASN A C 1
ATOM 792 O O . ASN A 1 105 ? 3.899 15.143 -20.464 1.00 93.56 105 ASN A O 1
ATOM 796 N N . ASN A 1 106 ? 4.020 12.907 -20.638 1.00 93.12 106 ASN A N 1
ATOM 797 C CA . ASN A 1 106 ? 4.229 12.840 -22.082 1.00 93.12 106 ASN A CA 1
ATOM 798 C C . ASN A 1 106 ? 3.042 13.309 -22.942 1.00 93.12 106 ASN A C 1
ATOM 800 O O . ASN A 1 106 ? 3.204 13.408 -24.157 1.00 93.12 106 ASN A O 1
ATOM 804 N N . LEU A 1 107 ? 1.883 13.604 -22.346 1.00 92.50 107 LEU A N 1
ATOM 805 C CA . LEU A 1 107 ? 0.727 14.198 -23.027 1.00 92.50 107 LEU A CA 1
ATOM 806 C C . LEU A 1 107 ? 0.685 15.729 -22.889 1.00 92.50 107 LEU A C 1
ATOM 808 O O . LEU A 1 107 ? -0.154 16.368 -23.516 1.00 92.50 107 LEU A O 1
ATOM 812 N N . GLY A 1 108 ? 1.591 16.325 -22.105 1.00 93.62 108 GLY A N 1
ATOM 813 C CA . GLY A 1 108 ? 1.636 17.765 -21.838 1.00 93.62 108 GLY A CA 1
ATOM 814 C C . GLY A 1 108 ? 0.736 18.219 -20.686 1.00 93.62 108 GLY A C 1
ATOM 815 O O . GLY A 1 108 ? 0.678 19.413 -20.402 1.00 93.62 108 GLY A O 1
ATOM 816 N N . GLU A 1 109 ? 0.051 17.295 -20.009 1.00 95.44 109 GLU A N 1
ATOM 817 C CA . GLU A 1 109 ? -0.717 17.595 -18.801 1.00 95.44 109 GLU A CA 1
ATOM 818 C C . GLU A 1 109 ? 0.227 17.886 -17.637 1.00 95.44 109 GLU A C 1
ATOM 820 O O . GLU A 1 109 ? 1.349 17.368 -17.565 1.00 95.44 109 GLU A O 1
ATOM 825 N N . ARG A 1 110 ? -0.233 18.724 -16.706 1.00 96.44 110 ARG A N 1
ATOM 826 C CA . ARG A 1 110 ? 0.621 19.254 -15.648 1.00 96.44 110 ARG A CA 1
ATOM 827 C C . ARG A 1 110 ? -0.103 19.347 -14.317 1.00 96.44 110 ARG A C 1
ATOM 829 O O . ARG A 1 110 ? -1.241 19.793 -14.244 1.00 96.44 110 ARG A O 1
ATOM 836 N N . LEU A 1 111 ? 0.595 18.982 -13.256 1.00 96.31 111 LEU A N 1
ATOM 837 C CA . LEU A 1 111 ? 0.207 19.157 -11.868 1.00 96.31 111 LEU A CA 1
ATOM 838 C C . LEU A 1 111 ? 1.204 20.110 -11.217 1.00 96.31 111 LEU A C 1
ATOM 840 O O . LEU A 1 111 ? 2.394 19.830 -11.209 1.00 96.31 111 LEU A O 1
ATOM 844 N N . GLU A 1 112 ? 0.734 21.219 -10.670 1.00 97.69 112 GLU A N 1
ATOM 845 C CA . GLU A 1 112 ? 1.566 22.252 -10.051 1.00 97.69 112 GLU A CA 1
ATOM 846 C C . GLU A 1 112 ? 1.184 22.431 -8.585 1.00 97.69 112 GLU A C 1
ATOM 848 O O . GLU A 1 112 ? 0.001 22.347 -8.241 1.00 97.69 112 GLU A O 1
ATOM 853 N N . TYR A 1 113 ? 2.174 22.730 -7.748 1.00 97.38 113 TYR A N 1
ATOM 854 C CA . TYR A 1 113 ? 2.016 22.994 -6.326 1.00 97.38 113 TYR A CA 1
ATOM 855 C C . TYR A 1 113 ? 2.548 24.377 -5.959 1.00 97.38 113 TYR A C 1
ATOM 857 O O . TYR A 1 113 ? 3.658 24.739 -6.346 1.00 97.38 113 TYR A O 1
ATOM 865 N N . ASP A 1 114 ? 1.794 25.098 -5.132 1.00 97.12 114 ASP A N 1
ATOM 866 C CA . ASP A 1 114 ? 2.353 26.192 -4.337 1.00 97.12 114 ASP A CA 1
ATOM 867 C C . ASP A 1 114 ? 2.727 25.634 -2.966 1.00 97.12 114 ASP A C 1
ATOM 869 O O . ASP A 1 114 ? 1.994 24.818 -2.400 1.00 97.12 114 ASP A O 1
ATOM 873 N N . VAL A 1 115 ? 3.849 26.089 -2.421 1.00 95.50 115 VAL A N 1
ATOM 874 C CA . VAL A 1 115 ? 4.340 25.694 -1.100 1.00 95.50 115 VAL A CA 1
ATOM 875 C C . VAL A 1 115 ? 4.667 26.932 -0.273 1.00 95.50 115 VAL A C 1
ATOM 877 O O . VAL A 1 115 ? 5.204 27.910 -0.793 1.00 95.50 115 VAL A O 1
ATOM 880 N N . ASP A 1 116 ? 4.336 26.911 1.015 1.00 94.12 116 ASP A N 1
ATOM 881 C CA . ASP A 1 116 ? 4.721 27.979 1.940 1.00 94.12 116 ASP A CA 1
ATOM 882 C C . ASP A 1 116 ? 6.210 27.886 2.345 1.00 94.12 116 ASP A C 1
ATOM 884 O O . ASP A 1 116 ? 6.966 27.026 1.885 1.00 94.12 116 ASP A O 1
ATOM 888 N N . THR A 1 117 ? 6.666 28.783 3.222 1.00 91.06 117 THR A N 1
ATOM 889 C CA . THR A 1 117 ? 8.055 28.801 3.719 1.00 91.06 117 THR A CA 1
ATOM 890 C C . THR A 1 117 ? 8.401 27.621 4.630 1.00 91.06 117 THR A C 1
ATOM 892 O O . THR A 1 117 ? 9.580 27.366 4.863 1.00 91.06 117 THR A O 1
ATOM 895 N N . LYS A 1 118 ? 7.400 26.894 5.138 1.00 91.06 118 LYS A N 1
ATOM 896 C CA . LYS A 1 118 ? 7.563 25.671 5.934 1.00 91.06 118 LYS A CA 1
ATOM 897 C C . LYS A 1 118 ? 7.539 24.409 5.068 1.00 91.06 118 LYS A C 1
ATOM 899 O O . LYS A 1 118 ? 7.896 23.342 5.552 1.00 91.06 118 LYS A O 1
ATOM 904 N N . GLY A 1 119 ? 7.196 24.538 3.784 1.00 91.94 119 GLY A N 1
ATOM 905 C CA . GLY A 1 119 ? 7.095 23.427 2.839 1.00 91.94 119 GLY A CA 1
ATOM 906 C C . GLY A 1 119 ? 5.707 22.803 2.753 1.00 91.94 119 GLY A C 1
ATOM 907 O O . GLY A 1 119 ? 5.550 21.816 2.036 1.00 91.94 119 GLY A O 1
ATOM 908 N N . ASN A 1 120 ? 4.695 23.370 3.416 1.00 95.00 120 ASN A N 1
ATOM 909 C CA . ASN A 1 120 ? 3.327 22.878 3.297 1.00 95.00 120 ASN A CA 1
ATOM 910 C C . ASN A 1 120 ? 2.750 23.281 1.938 1.00 95.00 120 ASN A C 1
ATOM 912 O O . ASN A 1 120 ? 2.916 24.421 1.500 1.00 95.00 120 ASN A O 1
ATOM 916 N N . ARG A 1 121 ? 2.039 22.365 1.274 1.00 96.00 121 ARG A N 1
ATOM 917 C CA . ARG A 1 121 ? 1.393 22.623 -0.022 1.00 96.00 121 ARG A CA 1
ATOM 918 C C . ARG A 1 121 ? 0.156 23.495 0.156 1.00 96.00 121 ARG A C 1
ATOM 920 O O . ARG A 1 121 ? -0.865 23.011 0.620 1.00 96.00 121 ARG A O 1
ATOM 927 N N . THR A 1 122 ? 0.198 24.753 -0.258 1.00 97.06 122 THR A N 1
ATOM 928 C CA . THR A 1 122 ? -0.915 25.706 -0.095 1.00 97.06 122 THR A CA 1
ATOM 929 C C . THR A 1 122 ? -1.853 25.760 -1.296 1.00 97.06 122 THR A C 1
ATOM 931 O O . THR A 1 122 ? -3.003 26.185 -1.166 1.00 97.06 122 THR A O 1
ATOM 934 N N . ALA A 1 123 ? -1.419 25.283 -2.462 1.00 97.00 123 ALA A N 1
ATOM 935 C CA . ALA A 1 123 ? -2.286 25.112 -3.619 1.00 97.00 123 ALA A CA 1
ATOM 936 C C . ALA A 1 123 ? -1.846 23.938 -4.487 1.00 97.00 123 ALA A C 1
ATOM 938 O O . ALA A 1 123 ? -0.671 23.587 -4.535 1.00 97.00 123 ALA A O 1
ATOM 939 N N . GLN A 1 124 ? -2.809 23.366 -5.204 1.00 96.31 124 GLN A N 1
ATOM 940 C CA . GLN A 1 124 ? -2.594 22.380 -6.250 1.00 96.31 124 GLN A CA 1
ATOM 941 C C . GLN A 1 124 ? -3.418 22.765 -7.474 1.00 96.31 124 GLN A C 1
ATOM 943 O O . GLN A 1 124 ? -4.607 23.070 -7.350 1.00 96.31 124 GLN A O 1
ATOM 948 N N . ARG A 1 125 ? -2.809 22.718 -8.658 1.00 95.31 125 ARG A N 1
ATOM 949 C CA . ARG A 1 125 ? -3.455 23.030 -9.940 1.00 95.31 125 ARG A CA 1
ATOM 950 C C . ARG A 1 125 ? -3.173 21.925 -10.941 1.00 95.31 125 ARG A C 1
ATOM 952 O O . ARG A 1 125 ? -2.023 21.554 -11.121 1.00 95.31 125 ARG A O 1
ATOM 959 N N . ILE A 1 126 ? -4.213 21.421 -11.594 1.00 94.38 126 ILE A N 1
ATOM 960 C CA . ILE A 1 126 ? -4.085 20.479 -12.704 1.00 94.38 126 ILE A CA 1
ATOM 961 C C . ILE A 1 126 ? -4.453 21.197 -13.986 1.00 94.38 126 ILE A C 1
ATOM 963 O O . ILE A 1 126 ? -5.536 21.781 -14.073 1.00 94.38 126 ILE A O 1
ATOM 967 N N . LYS A 1 127 ? -3.556 21.134 -14.962 1.00 95.69 127 LYS A N 1
ATOM 968 C CA . LYS A 1 127 ? -3.714 21.699 -16.292 1.00 95.69 127 LYS A CA 1
ATOM 969 C C . LYS A 1 127 ? -3.723 20.588 -17.331 1.00 95.69 127 LYS A C 1
ATOM 971 O O . LYS A 1 127 ? -2.966 19.625 -17.211 1.00 95.69 127 LYS A O 1
ATOM 976 N N . ASP A 1 128 ? -4.572 20.739 -18.335 1.00 94.12 128 ASP A N 1
ATOM 977 C CA . ASP A 1 128 ? -4.540 19.879 -19.515 1.00 94.12 128 ASP A CA 1
ATOM 978 C C . ASP A 1 128 ? -3.341 20.214 -20.422 1.00 94.12 128 ASP A C 1
ATOM 980 O O . ASP A 1 128 ? -2.572 21.142 -20.159 1.00 94.12 128 ASP A O 1
ATOM 984 N N . ALA A 1 129 ? -3.212 19.476 -21.525 1.00 94.19 129 ALA A N 1
ATOM 985 C CA . ALA A 1 129 ? -2.168 19.673 -22.529 1.00 94.19 129 ALA A CA 1
ATOM 986 C C . ALA A 1 129 ? -2.160 21.072 -23.181 1.00 94.19 129 ALA A C 1
ATOM 988 O O . ALA A 1 129 ? -1.139 21.492 -23.724 1.00 94.19 129 ALA A O 1
ATOM 989 N N . SER A 1 130 ? -3.281 21.804 -23.143 1.00 95.94 130 SER A N 1
ATOM 990 C CA . SER A 1 130 ? -3.369 23.182 -23.648 1.00 95.94 130 SER A CA 1
ATOM 991 C C . SER A 1 130 ? -2.916 24.226 -22.620 1.00 95.94 130 SER A C 1
ATOM 993 O O . SER A 1 130 ? -2.825 25.412 -22.939 1.00 95.94 130 SER A O 1
ATOM 995 N N . GLY A 1 131 ? -2.628 23.799 -21.385 1.00 94.12 131 GLY A N 1
ATOM 996 C CA . GLY A 1 131 ? -2.329 24.669 -20.251 1.00 94.12 131 GLY A CA 1
ATOM 997 C C . GLY A 1 131 ? -3.576 25.210 -19.546 1.00 94.12 131 GLY A C 1
ATOM 998 O O . GLY A 1 131 ? -3.445 26.012 -18.617 1.00 94.12 131 GLY A O 1
ATOM 999 N N . SER A 1 132 ? -4.775 24.781 -19.953 1.00 95.88 132 SER A N 1
ATOM 1000 C CA . SER A 1 132 ? -6.031 25.194 -19.329 1.00 95.88 132 SER A CA 1
ATOM 1001 C C . SER A 1 132 ? -6.197 24.519 -17.973 1.00 95.88 132 SER A C 1
ATOM 1003 O O . SER A 1 132 ? -5.950 23.323 -17.823 1.00 95.88 132 SER A O 1
ATOM 1005 N N . LEU A 1 133 ? -6.624 25.284 -16.967 1.00 93.62 133 LEU A N 1
ATOM 1006 C CA . LEU A 1 133 ? -6.862 24.774 -15.621 1.00 93.62 133 LEU A CA 1
ATOM 1007 C C . LEU A 1 133 ? -8.099 23.864 -15.611 1.00 93.62 133 LEU A C 1
ATOM 1009 O O . LEU A 1 133 ? -9.222 24.327 -15.791 1.00 93.62 133 LEU A O 1
ATOM 1013 N N . VAL A 1 134 ? -7.891 22.581 -15.330 1.00 91.88 134 VAL A N 1
ATOM 1014 C CA . VAL A 1 134 ? -8.952 21.569 -15.209 1.00 91.88 134 VAL A CA 1
ATOM 1015 C C . VAL A 1 134 ? -9.461 21.478 -13.774 1.00 91.88 134 VAL A C 1
ATOM 1017 O O . VAL A 1 134 ? -10.654 21.298 -13.530 1.00 91.88 134 VAL A O 1
ATOM 1020 N N . ARG A 1 135 ? -8.557 21.586 -12.794 1.00 92.12 135 ARG A N 1
ATOM 1021 C CA . ARG A 1 135 ? -8.895 21.439 -11.373 1.00 92.12 135 ARG A CA 1
ATOM 1022 C C . ARG A 1 135 ? -7.950 22.244 -10.496 1.00 92.12 135 ARG A C 1
ATOM 1024 O O . ARG A 1 135 ? -6.751 22.276 -10.748 1.00 92.12 135 ARG A O 1
ATOM 1031 N N . GLN A 1 136 ? -8.481 22.827 -9.424 1.00 94.31 136 GLN A N 1
ATOM 1032 C CA . GLN A 1 136 ? -7.687 23.500 -8.400 1.00 94.31 136 GLN A CA 1
ATOM 1033 C C . GLN A 1 136 ? -8.182 23.160 -6.994 1.00 94.31 136 GLN A C 1
ATOM 1035 O O . GLN A 1 136 ? -9.381 22.983 -6.768 1.00 94.31 136 GLN A O 1
ATOM 1040 N N . GLN A 1 137 ? -7.238 23.083 -6.061 1.00 95.25 137 GLN A N 1
ATOM 1041 C CA . GLN A 1 137 ? -7.470 22.969 -4.624 1.00 95.25 137 GLN A CA 1
ATOM 1042 C C . GLN A 1 137 ? -6.506 23.895 -3.877 1.00 95.25 137 GLN A C 1
ATOM 1044 O O . GLN A 1 137 ? -5.421 24.197 -4.376 1.00 95.25 137 GLN A O 1
ATOM 1049 N N . GLN A 1 138 ? -6.916 24.371 -2.704 1.00 97.25 138 GLN A N 1
ATOM 1050 C CA . GLN A 1 138 ? -6.092 25.207 -1.831 1.00 97.25 138 GLN A CA 1
ATOM 1051 C C . GLN A 1 138 ? -6.182 24.741 -0.385 1.00 97.25 138 GLN A C 1
ATOM 1053 O O . GLN A 1 138 ? -7.223 24.244 0.050 1.00 97.25 138 GLN A O 1
ATOM 1058 N N . TRP A 1 139 ? -5.107 24.967 0.362 1.00 97.81 139 TRP A N 1
ATOM 1059 C CA . TRP A 1 139 ? -5.003 24.630 1.771 1.00 97.81 139 TRP A CA 1
ATOM 1060 C C . TRP A 1 139 ? -4.409 25.792 2.559 1.00 97.81 139 TRP A C 1
ATOM 1062 O O . TRP A 1 139 ? -3.527 26.503 2.079 1.00 97.81 139 TRP A O 1
ATOM 1072 N N . ALA A 1 140 ? -4.904 25.976 3.777 1.00 97.38 140 ALA A N 1
ATOM 1073 C CA . ALA A 1 140 ? -4.321 26.874 4.758 1.00 97.38 140 ALA A CA 1
ATOM 1074 C C . ALA A 1 140 ? -3.919 26.066 5.986 1.00 97.38 140 ALA A C 1
ATOM 1076 O O . ALA A 1 140 ? -4.690 25.219 6.447 1.00 97.38 140 ALA A O 1
ATOM 1077 N N . TYR A 1 141 ? -2.737 26.365 6.506 1.00 97.44 141 TYR A N 1
ATOM 1078 C CA . TYR A 1 141 ? -2.151 25.699 7.658 1.00 97.44 141 TYR A CA 1
ATOM 1079 C C . TYR A 1 141 ? -1.984 26.686 8.809 1.00 97.44 141 TYR A C 1
ATOM 1081 O O . TYR A 1 141 ? -1.935 27.898 8.584 1.00 97.44 141 TYR A O 1
ATOM 1089 N N . ASP A 1 142 ? -1.919 26.174 10.032 1.00 94.69 142 ASP A N 1
ATOM 1090 C CA . ASP A 1 142 ? -1.480 26.966 11.176 1.00 94.69 142 ASP A CA 1
ATOM 1091 C C . ASP A 1 142 ? 0.053 27.051 11.263 1.00 94.69 142 ASP A C 1
ATOM 1093 O O . ASP A 1 142 ? 0.784 26.552 10.405 1.00 94.69 142 ASP A O 1
ATOM 1097 N N . GLU A 1 143 ? 0.555 27.704 12.311 1.00 92.94 143 GLU A N 1
ATOM 1098 C CA . GLU A 1 143 ? 1.991 27.918 12.527 1.00 92.94 143 GLU A CA 1
ATOM 1099 C C . GLU A 1 143 ? 2.779 26.620 12.768 1.00 92.94 143 GLU A C 1
ATOM 1101 O O . GLU A 1 143 ? 3.997 26.602 12.567 1.00 92.94 143 GLU A O 1
ATOM 1106 N N . LEU A 1 144 ? 2.094 25.541 13.165 1.00 93.38 144 LEU A N 1
ATOM 1107 C CA . LEU A 1 144 ? 2.668 24.210 13.356 1.00 93.38 144 LEU A CA 1
ATOM 1108 C C . LEU A 1 144 ? 2.619 23.367 12.068 1.00 93.38 144 LEU A C 1
ATOM 1110 O O . LEU A 1 144 ? 3.122 22.248 12.058 1.00 93.38 144 LEU A O 1
ATOM 1114 N N . GLY A 1 145 ? 2.060 23.898 10.973 1.00 94.25 145 GLY A N 1
ATOM 1115 C CA . GLY A 1 145 ? 1.919 23.188 9.700 1.00 94.25 145 GLY A CA 1
ATOM 1116 C C . GLY A 1 145 ? 0.706 22.258 9.644 1.00 94.25 145 GLY A C 1
ATOM 1117 O O . GLY A 1 145 ? 0.627 21.402 8.763 1.00 94.25 145 GLY A O 1
ATOM 1118 N N . ARG A 1 146 ? -0.260 22.421 10.553 1.00 95.62 146 ARG A N 1
ATOM 1119 C CA . ARG A 1 146 ? -1.469 21.589 10.620 1.00 95.62 146 ARG A CA 1
ATOM 1120 C C . ARG A 1 146 ? -2.561 22.165 9.738 1.00 95.62 146 ARG A C 1
ATOM 1122 O O . ARG A 1 146 ? -2.736 23.381 9.675 1.00 95.62 146 ARG A O 1
ATOM 1129 N N . LEU A 1 147 ? -3.295 21.311 9.029 1.00 97.12 147 LEU A N 1
ATOM 1130 C CA . LEU A 1 147 ? -4.276 21.741 8.034 1.00 97.12 147 LEU A CA 1
ATOM 1131 C C . LEU A 1 147 ? -5.489 22.395 8.703 1.00 97.12 147 LEU A C 1
ATOM 1133 O O . LEU A 1 147 ? -6.354 21.703 9.207 1.00 97.12 147 LEU A O 1
ATOM 1137 N N . LEU A 1 148 ? -5.633 23.714 8.631 1.00 96.88 148 LEU A N 1
ATOM 1138 C CA . LEU A 1 148 ? -6.803 24.412 9.175 1.00 96.88 148 LEU A CA 1
ATOM 1139 C C . LEU A 1 148 ? -7.983 24.445 8.207 1.00 96.88 148 LEU A C 1
ATOM 1141 O O . LEU A 1 148 ? -9.143 24.418 8.624 1.00 96.88 148 LEU A O 1
ATOM 1145 N N . ARG A 1 149 ? -7.708 24.557 6.905 1.00 97.12 149 ARG A N 1
ATOM 1146 C CA . ARG A 1 149 ? -8.747 24.764 5.890 1.00 97.12 149 ARG A CA 1
ATOM 1147 C C . ARG A 1 149 ? -8.363 24.132 4.565 1.00 97.12 149 ARG A C 1
ATOM 1149 O O . ARG A 1 149 ? -7.277 24.391 4.069 1.00 97.12 149 ARG A O 1
ATOM 1156 N N . ALA A 1 150 ? -9.290 23.406 3.950 1.00 97.38 150 ALA A N 1
ATOM 1157 C CA . ALA A 1 150 ? -9.185 22.938 2.570 1.00 97.38 150 ALA A CA 1
ATOM 1158 C C . ALA A 1 150 ? -10.307 23.548 1.720 1.00 97.38 150 ALA A C 1
ATOM 1160 O O . ALA A 1 150 ? -11.476 23.500 2.107 1.00 97.38 150 ALA A O 1
ATOM 1161 N N . VAL A 1 151 ? -9.967 24.110 0.563 1.00 96.19 151 VAL A N 1
ATOM 1162 C CA . VAL A 1 151 ? -10.901 24.756 -0.367 1.00 96.19 151 VAL A CA 1
ATOM 1163 C C . VAL A 1 151 ? -10.865 24.020 -1.705 1.00 96.19 151 VAL A C 1
ATOM 1165 O O . VAL A 1 151 ? -9.830 23.959 -2.368 1.00 96.19 151 VAL A O 1
ATOM 1168 N N . GLY A 1 152 ? -11.998 23.429 -2.086 1.00 90.81 152 GLY A N 1
ATOM 1169 C CA . GLY A 1 152 ? -12.181 22.761 -3.375 1.00 90.81 152 GLY A CA 1
ATOM 1170 C C . GLY A 1 152 ? -12.438 23.734 -4.531 1.00 90.81 152 GLY A C 1
ATOM 1171 O O . GLY A 1 152 ? -12.621 24.933 -4.327 1.00 90.81 152 GLY A O 1
ATOM 1172 N N . ALA A 1 153 ? -12.515 23.199 -5.753 1.00 83.25 153 ALA A N 1
ATOM 1173 C CA . ALA A 1 153 ? -12.618 23.982 -6.990 1.00 83.25 153 ALA A CA 1
ATOM 1174 C C . ALA A 1 153 ? -13.824 24.942 -7.045 1.00 83.25 153 ALA A C 1
ATOM 1176 O O . ALA A 1 153 ? -13.727 26.010 -7.638 1.00 83.25 153 ALA A O 1
ATOM 1177 N N . GLY A 1 154 ? -14.951 24.594 -6.415 1.00 86.19 154 GLY A N 1
ATOM 1178 C CA . GLY A 1 154 ? -16.136 25.457 -6.337 1.00 86.19 154 GLY A CA 1
ATOM 1179 C C . GLY A 1 154 ? -16.197 26.317 -5.072 1.00 86.19 154 GLY A C 1
ATOM 1180 O O . GLY A 1 154 ? -17.282 26.745 -4.689 1.00 86.19 154 GLY A O 1
ATOM 1181 N N . GLY A 1 155 ? -15.079 26.499 -4.362 1.00 88.25 155 GLY A N 1
ATOM 1182 C CA . GLY A 1 155 ? -15.031 27.224 -3.088 1.00 88.25 155 GLY A CA 1
ATOM 1183 C C . GLY A 1 155 ? -15.554 26.426 -1.886 1.00 88.25 155 GLY A C 1
ATOM 1184 O O . GLY A 1 155 ? -15.617 26.958 -0.773 1.00 88.25 155 GLY A O 1
ATOM 1185 N N . GLN A 1 156 ? -15.910 25.148 -2.076 1.00 93.44 156 GLN A N 1
ATOM 1186 C CA . GLN A 1 156 ? -16.364 24.279 -0.991 1.00 93.44 156 GLN A CA 1
ATOM 1187 C C . GLN A 1 156 ?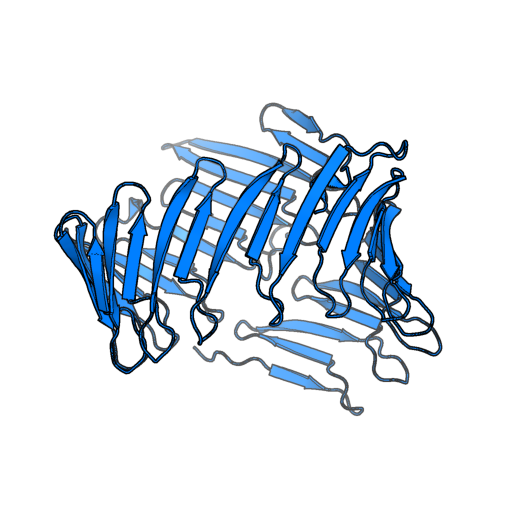 -15.267 24.171 0.064 1.00 93.44 156 GLN A C 1
ATOM 1189 O O . GLN A 1 156 ? -14.178 23.673 -0.211 1.00 93.44 156 GLN A O 1
ATOM 1194 N N . THR A 1 157 ? -15.560 24.654 1.266 1.00 96.50 157 THR A N 1
ATOM 1195 C CA . THR A 1 157 ? -14.576 24.768 2.338 1.00 96.50 157 THR A CA 1
ATOM 1196 C C . THR A 1 157 ? -14.801 23.688 3.387 1.00 96.50 157 THR A C 1
ATOM 1198 O O . THR A 1 157 ? -15.897 23.581 3.927 1.00 96.50 157 THR A O 1
ATOM 1201 N N . ARG A 1 158 ? -13.754 22.927 3.698 1.00 96.88 158 ARG A N 1
ATOM 1202 C CA . ARG A 1 158 ? -13.649 22.107 4.911 1.00 96.88 158 ARG A CA 1
ATOM 1203 C C . ARG A 1 158 ? -12.734 22.818 5.897 1.00 96.88 158 ARG A C 1
ATOM 1205 O O . ARG A 1 158 ? -11.732 23.394 5.470 1.00 96.88 158 ARG A O 1
ATOM 1212 N N . SER A 1 159 ? -13.063 22.782 7.179 1.00 97.88 159 SER A N 1
ATOM 1213 C CA . SER A 1 159 ? -12.203 23.299 8.247 1.00 97.88 159 SER A CA 1
ATOM 1214 C C . SER A 1 159 ? -11.911 22.220 9.271 1.00 97.88 159 SER A C 1
ATOM 1216 O O . SER A 1 159 ? -12.780 21.389 9.529 1.00 97.88 159 SER A O 1
ATOM 1218 N N . PHE A 1 160 ? -10.735 22.280 9.880 1.00 98.06 160 PHE A N 1
ATOM 1219 C CA . PHE A 1 160 ? -10.289 21.319 10.880 1.00 98.06 160 PHE A CA 1
ATOM 1220 C C . PHE A 1 160 ? -9.857 22.044 12.154 1.00 98.06 160 PHE A C 1
ATOM 1222 O O . PHE A 1 160 ? -9.458 23.210 12.117 1.00 98.06 160 PHE A O 1
ATOM 1229 N N . ALA A 1 161 ? -9.963 21.349 13.278 1.00 97.94 161 ALA A N 1
ATOM 1230 C CA . ALA A 1 161 ? -9.543 21.820 14.585 1.00 97.94 161 ALA A CA 1
ATOM 1231 C C . ALA A 1 161 ? -8.684 20.756 15.261 1.00 97.94 161 ALA A C 1
ATOM 1233 O O . ALA A 1 161 ? -8.943 19.561 15.118 1.00 97.94 161 ALA A O 1
ATOM 1234 N N . TYR A 1 162 ? -7.706 21.217 16.033 1.00 98.06 162 TYR A N 1
ATOM 1235 C CA . TYR A 1 162 ? -6.745 20.378 16.735 1.00 98.06 162 TYR A CA 1
ATOM 1236 C C . TYR A 1 162 ? -6.698 20.763 18.209 1.00 98.06 162 TYR A C 1
ATOM 1238 O O . TYR A 1 162 ? -6.922 21.930 18.550 1.00 98.06 162 TYR A O 1
ATOM 1246 N N . ASP A 1 163 ? -6.400 19.802 19.075 1.00 96.94 163 ASP A N 1
ATOM 1247 C CA . ASP A 1 163 ? -6.027 20.104 20.454 1.00 96.94 163 ASP A CA 1
ATOM 1248 C C . ASP A 1 163 ? -4.548 20.543 20.560 1.00 96.94 163 ASP A C 1
ATOM 1250 O O . ASP A 1 163 ? -3.874 20.846 19.564 1.00 96.94 163 ASP A O 1
ATOM 1254 N N . LEU A 1 164 ? -4.058 20.657 21.797 1.00 94.38 164 LEU A N 1
ATOM 1255 C CA . LEU A 1 164 ? -2.681 21.059 22.102 1.00 94.38 164 LEU A CA 1
ATOM 1256 C C . LEU A 1 164 ? -1.654 19.949 21.851 1.00 94.38 164 LEU A C 1
ATOM 1258 O O . LEU A 1 164 ? -0.469 20.251 21.733 1.00 94.38 164 LEU A O 1
ATOM 1262 N N . ASN A 1 165 ? -2.107 18.700 21.771 1.00 96.06 165 ASN A N 1
ATOM 1263 C CA . ASN A 1 165 ? -1.297 17.520 21.505 1.00 96.06 165 ASN A CA 1
ATOM 1264 C C . ASN A 1 165 ? -1.256 17.166 20.009 1.00 96.06 165 ASN A C 1
ATOM 1266 O O . ASN A 1 165 ? -0.657 16.163 19.646 1.00 96.06 165 ASN A O 1
ATOM 1270 N N . ASP A 1 166 ? -1.836 18.012 19.149 1.00 95.81 166 ASP A N 1
ATOM 1271 C CA . ASP A 1 166 ? -1.953 17.793 17.701 1.00 95.81 166 ASP A CA 1
ATOM 1272 C C . ASP A 1 166 ? -2.978 16.716 17.296 1.00 95.81 166 ASP A C 1
ATOM 1274 O O . ASP A 1 166 ? -3.023 16.252 16.156 1.00 95.81 166 ASP A O 1
ATOM 1278 N N . ASN A 1 167 ? -3.896 16.356 18.193 1.00 97.75 167 ASN A N 1
ATOM 1279 C CA . ASN A 1 167 ? -4.970 15.451 17.810 1.00 97.75 167 ASN A CA 1
ATOM 1280 C C . ASN A 1 167 ? -6.069 16.212 17.053 1.00 97.75 167 ASN A C 1
ATOM 1282 O O . ASN A 1 167 ? -6.500 17.280 17.507 1.00 97.75 167 ASN A O 1
ATOM 1286 N N . PRO A 1 168 ? -6.588 15.682 15.929 1.00 97.38 168 PRO A N 1
ATOM 1287 C CA . PRO A 1 168 ? -7.690 16.296 15.197 1.00 97.38 168 PRO A CA 1
ATOM 1288 C C . PRO A 1 168 ? -8.999 16.135 15.980 1.00 97.38 168 PRO A C 1
ATOM 1290 O O . PRO A 1 168 ? -9.604 15.070 15.998 1.00 97.38 168 PRO A O 1
ATOM 1293 N N . VAL A 1 169 ? -9.471 17.199 16.624 1.00 98.06 169 VAL A N 1
ATOM 1294 C CA . VAL A 1 169 ? -10.678 17.172 17.471 1.00 98.06 169 VAL A CA 1
ATOM 1295 C C . VAL A 1 169 ? -11.948 17.582 16.741 1.00 98.06 169 VAL A C 1
ATOM 1297 O O . VAL A 1 169 ? -13.046 17.402 17.269 1.00 98.06 169 VAL A O 1
ATOM 1300 N N . GLY A 1 170 ? -11.843 18.134 15.534 1.00 97.56 170 GLY A N 1
ATOM 1301 C CA . GLY A 1 170 ? -13.018 18.583 14.804 1.00 97.56 170 GLY A CA 1
ATOM 1302 C C . GLY A 1 170 ? -12.804 18.730 13.311 1.00 97.56 170 GLY A C 1
ATOM 1303 O O . GLY A 1 170 ? -11.746 19.155 12.857 1.00 97.56 170 GLY A O 1
ATOM 1304 N N . GLU A 1 171 ? -13.860 18.444 12.560 1.00 98.00 171 GLU A N 1
ATOM 1305 C CA . GLU A 1 171 ? -13.970 18.776 11.148 1.00 98.00 171 GLU A CA 1
ATOM 1306 C C . GLU A 1 171 ? -15.359 19.352 10.862 1.00 98.00 171 GLU A C 1
ATOM 1308 O O . GLU A 1 171 ? -16.367 18.775 11.267 1.00 98.00 171 GLU A O 1
ATOM 1313 N N . THR A 1 172 ? -15.422 20.437 10.092 1.00 97.81 172 THR A N 1
ATOM 1314 C CA . THR A 1 172 ? -16.668 20.960 9.522 1.00 97.81 172 THR A CA 1
ATOM 1315 C C . THR A 1 172 ? -16.616 20.860 8.007 1.00 97.81 172 THR A C 1
ATOM 1317 O O . THR A 1 172 ? -15.710 21.397 7.366 1.00 97.81 172 THR A O 1
ATOM 1320 N N . ASN A 1 173 ? -17.600 20.184 7.416 1.00 95.19 173 ASN A N 1
ATOM 1321 C CA . ASN A 1 173 ? -17.674 20.014 5.969 1.00 95.19 173 ASN A CA 1
ATOM 1322 C C . ASN A 1 173 ? -18.271 21.257 5.259 1.00 95.19 173 ASN A C 1
ATOM 1324 O O . ASN A 1 173 ? -18.795 22.159 5.916 1.00 95.19 173 ASN A O 1
ATOM 1328 N N . PRO A 1 174 ? -18.292 21.310 3.910 1.00 94.62 174 PRO A N 1
ATOM 1329 C CA . PRO A 1 174 ? -18.805 22.475 3.179 1.00 94.62 174 PRO A CA 1
ATOM 1330 C C . PRO A 1 174 ? -20.294 22.764 3.396 1.00 94.62 174 PRO A C 1
ATOM 1332 O O . PRO A 1 174 ? -20.738 23.887 3.173 1.00 94.62 174 PRO A O 1
ATOM 1335 N N . ARG A 1 175 ? -21.066 21.765 3.841 1.00 94.69 175 ARG A N 1
ATOM 1336 C CA . ARG A 1 175 ? -22.481 21.901 4.215 1.00 94.69 175 ARG A CA 1
ATOM 1337 C C . ARG A 1 175 ? -22.669 22.317 5.679 1.00 94.69 175 ARG A C 1
ATOM 1339 O O . ARG A 1 175 ? -23.799 22.321 6.149 1.00 94.69 175 ARG A O 1
ATOM 1346 N N . GLN A 1 176 ? -21.586 22.673 6.373 1.00 94.19 176 GLN A N 1
ATOM 1347 C CA . GLN A 1 176 ? -21.557 23.062 7.786 1.00 94.19 176 GLN A CA 1
ATOM 1348 C C . GLN A 1 176 ? -21.961 21.945 8.757 1.00 94.19 176 GLN A C 1
ATOM 1350 O O . GLN A 1 176 ? -22.315 22.202 9.904 1.00 94.19 176 GLN A O 1
ATOM 1355 N N . PHE A 1 177 ? -21.884 20.689 8.317 1.00 96.25 177 PHE A N 1
ATOM 1356 C CA . PHE A 1 177 ? -22.021 19.546 9.209 1.00 96.25 177 PHE A CA 1
ATOM 1357 C C . PHE A 1 177 ? -20.683 19.280 9.887 1.00 96.25 177 PHE A C 1
ATOM 1359 O O . PHE A 1 177 ? -19.677 19.065 9.206 1.00 96.25 177 PHE A O 1
ATOM 1366 N N . ALA A 1 178 ? -20.698 19.315 11.217 1.00 97.00 178 ALA A N 1
ATOM 1367 C CA . ALA A 1 178 ? -19.518 19.155 12.048 1.00 97.00 178 ALA A CA 1
ATOM 1368 C C . ALA A 1 178 ? -19.446 17.749 12.649 1.00 97.00 178 ALA A C 1
ATOM 1370 O O . ALA A 1 178 ? -20.443 17.216 13.129 1.00 97.00 178 ALA A O 1
ATOM 1371 N N . HIS A 1 179 ? -18.254 17.174 12.644 1.00 96.88 179 HIS A N 1
ATOM 1372 C CA . HIS A 1 179 ? -17.887 15.986 13.400 1.00 96.88 179 HIS A CA 1
ATOM 1373 C C . HIS A 1 179 ? -16.836 16.392 14.432 1.00 96.88 179 HIS A C 1
ATOM 1375 O O . HIS A 1 179 ? -15.997 17.243 14.140 1.00 96.88 179 HIS A O 1
ATOM 1381 N N . SER A 1 180 ? -16.859 15.785 15.617 1.00 98.06 180 SER A N 1
ATOM 1382 C CA . SER A 1 180 ? -15.794 15.984 16.604 1.00 98.06 180 SER A CA 1
ATOM 1383 C C . SER A 1 180 ? -15.294 14.682 17.192 1.00 98.06 180 SER A C 1
ATOM 1385 O O . SER A 1 180 ? -16.015 13.683 17.235 1.00 98.06 180 SER A O 1
ATOM 1387 N N . GLN A 1 181 ? -14.053 14.729 17.653 1.00 98.50 181 GLN A N 1
ATOM 1388 C CA . GLN A 1 181 ? -13.323 13.635 18.266 1.00 98.50 181 GLN A CA 1
ATOM 1389 C C . GLN A 1 181 ? -12.776 14.098 19.618 1.00 98.50 181 GLN A C 1
ATOM 1391 O O . GLN A 1 181 ? -12.572 15.290 19.848 1.00 98.50 181 GLN A O 1
ATOM 1396 N N . ALA A 1 182 ? -12.568 13.155 20.526 1.00 98.31 182 ALA A N 1
ATOM 1397 C CA . ALA A 1 182 ? -11.967 13.395 21.828 1.00 98.31 182 ALA A CA 1
ATOM 1398 C C . ALA A 1 182 ? -10.896 12.342 22.088 1.00 98.31 182 ALA A C 1
ATOM 1400 O O . ALA A 1 182 ? -11.115 11.160 21.804 1.00 98.31 182 ALA A O 1
ATOM 1401 N N . PHE A 1 183 ? -9.784 12.782 22.665 1.00 98.56 183 PHE A N 1
ATOM 1402 C CA . PHE A 1 183 ? -8.617 11.958 22.942 1.00 98.56 183 PHE A CA 1
ATOM 1403 C C . PHE A 1 183 ? -8.321 11.946 24.441 1.00 98.56 183 PHE A C 1
ATOM 1405 O O . PHE A 1 183 ? -8.706 12.872 25.163 1.00 98.56 183 PHE A O 1
ATOM 1412 N N . ASP A 1 184 ? -7.710 10.868 24.926 1.00 97.38 184 ASP A N 1
ATOM 1413 C CA . ASP A 1 184 ? -7.140 10.839 26.271 1.00 97.38 184 ASP A CA 1
ATOM 1414 C C . ASP A 1 184 ? -5.708 11.401 26.294 1.00 97.38 184 ASP A C 1
ATOM 1416 O O . ASP A 1 184 ? -5.194 11.884 25.291 1.00 97.38 184 ASP A O 1
ATOM 1420 N N . ALA A 1 185 ? -5.058 11.367 27.460 1.00 95.88 185 ALA A N 1
ATOM 1421 C CA . ALA A 1 185 ? -3.714 11.918 27.645 1.00 95.88 185 ALA A CA 1
ATOM 1422 C C . ALA A 1 185 ? -2.593 11.116 26.952 1.00 95.88 185 ALA A C 1
ATOM 1424 O O . ALA A 1 185 ? -1.443 11.546 26.992 1.00 95.88 185 ALA A O 1
ATOM 1425 N N . LEU A 1 186 ? -2.909 9.948 26.385 1.00 96.56 186 LEU A N 1
ATOM 1426 C CA . LEU A 1 186 ? -1.999 9.145 25.566 1.00 96.56 186 LEU A CA 1
ATOM 1427 C C . LEU A 1 186 ? -2.310 9.310 24.068 1.00 96.56 186 LEU A C 1
ATOM 1429 O O . LEU A 1 186 ? -1.867 8.493 23.268 1.00 96.56 186 LEU A O 1
ATOM 1433 N N . ASP A 1 187 ? -3.086 10.338 23.703 1.00 97.81 187 ASP A N 1
ATOM 1434 C CA . ASP A 1 187 ? -3.469 10.672 22.326 1.00 97.81 187 ASP A CA 1
ATOM 1435 C C . ASP A 1 187 ? -4.333 9.595 21.647 1.00 97.81 187 ASP A C 1
ATOM 1437 O O . ASP A 1 187 ? -4.355 9.425 20.427 1.00 97.81 187 ASP A O 1
ATOM 1441 N N . ARG A 1 188 ? -5.122 8.870 22.451 1.00 97.94 188 ARG A N 1
ATOM 1442 C CA . ARG A 1 188 ? -5.985 7.780 21.976 1.00 97.94 188 ARG A CA 1
ATOM 1443 C C . ARG A 1 188 ? -7.420 8.234 21.846 1.00 97.94 188 ARG A C 1
ATOM 1445 O O . ARG A 1 188 ? -7.961 8.866 22.750 1.00 97.94 188 ARG A O 1
ATOM 1452 N N . LEU A 1 189 ? -8.069 7.870 20.744 1.00 98.38 189 LEU A N 1
ATOM 1453 C CA . LEU A 1 189 ? -9.448 8.256 20.457 1.00 98.38 189 LEU A CA 1
ATOM 1454 C C . LEU A 1 189 ? -10.430 7.616 21.451 1.00 98.38 189 LEU A C 1
ATOM 1456 O O . LEU A 1 189 ? -10.761 6.447 21.325 1.00 98.38 189 LEU A O 1
ATOM 1460 N N . VAL A 1 190 ? -10.986 8.387 22.383 1.00 98.38 190 VAL A N 1
ATOM 1461 C CA . VAL A 1 190 ? -11.959 7.901 23.386 1.00 98.38 190 VAL A CA 1
ATOM 1462 C C . VAL A 1 190 ? -13.403 8.287 23.076 1.00 98.38 190 VAL A C 1
ATOM 1464 O O . VAL A 1 190 ? -14.346 7.782 23.696 1.00 98.38 190 VAL A O 1
ATOM 1467 N N . GLY A 1 191 ? -13.611 9.193 22.121 1.00 98.38 191 GLY A N 1
ATOM 1468 C CA . GLY A 1 191 ? -14.941 9.670 21.778 1.00 98.38 191 GLY A CA 1
ATOM 1469 C C . GLY A 1 191 ? -15.041 10.237 20.375 1.00 98.38 191 GLY A C 1
ATOM 1470 O O . GLY A 1 191 ? -14.117 10.862 19.869 1.00 98.38 191 GLY A O 1
ATOM 1471 N N . GLN A 1 192 ? -16.208 10.051 19.773 1.00 98.31 192 GLN A N 1
ATOM 1472 C CA . GLN A 1 192 ? -16.583 10.629 18.492 1.00 98.31 192 GLN A CA 1
ATOM 1473 C C . GLN A 1 192 ? -18.031 11.100 18.540 1.00 98.31 192 GLN A C 1
ATOM 1475 O O . GLN A 1 192 ? -18.868 10.467 19.187 1.00 98.31 192 GLN A O 1
ATOM 1480 N N . SER A 1 193 ? -18.346 12.178 17.827 1.00 98.00 193 SER A N 1
ATOM 1481 C CA . SER A 1 193 ? -19.725 12.610 17.605 1.00 98.00 193 SER A CA 1
ATOM 1482 C C . SER A 1 193 ? -19.978 12.952 16.147 1.00 98.00 193 SER A C 1
ATOM 1484 O O . SER A 1 193 ? -19.314 13.827 15.593 1.00 98.00 193 SER A O 1
ATOM 1486 N N . ASP A 1 194 ? -20.936 12.280 15.521 1.00 95.88 194 ASP A N 1
ATOM 1487 C CA . ASP A 1 194 ? -21.362 12.576 14.154 1.00 95.88 194 ASP A CA 1
ATOM 1488 C C . ASP A 1 194 ? -22.164 13.899 14.063 1.00 95.88 194 ASP A C 1
ATOM 1490 O O . ASP A 1 194 ? -22.585 14.445 15.090 1.00 95.88 194 ASP A O 1
ATOM 1494 N N . PRO A 1 195 ? -22.414 14.424 12.846 1.00 95.31 195 PRO A N 1
ATOM 1495 C CA . PRO A 1 195 ? -23.179 15.661 12.676 1.00 95.31 195 PRO A CA 1
ATOM 1496 C C . PRO A 1 195 ? -24.652 15.609 13.089 1.00 95.31 195 PRO A C 1
ATOM 1498 O O . PRO A 1 195 ? -25.288 16.656 13.197 1.00 95.31 195 PRO A O 1
ATOM 1501 N N . LEU A 1 196 ? -25.213 14.417 13.294 1.00 94.56 196 LEU A N 1
ATOM 1502 C CA . LEU A 1 196 ? -26.564 14.217 13.821 1.00 94.56 196 LEU A CA 1
ATOM 1503 C C . LEU A 1 196 ? -26.563 14.119 15.358 1.00 94.56 196 LEU A C 1
ATOM 1505 O O . LEU A 1 196 ? -27.618 13.947 15.966 1.00 94.56 196 LEU A O 1
ATOM 1509 N N . GLY A 1 197 ? -25.395 14.258 15.994 1.00 93.81 197 GLY A N 1
ATOM 1510 C CA . GLY A 1 197 ? -25.212 14.188 17.439 1.00 93.81 197 GLY A CA 1
ATOM 1511 C C . GLY A 1 197 ? -25.069 12.766 17.985 1.00 93.81 197 GLY A C 1
ATOM 1512 O O . GLY A 1 197 ? -25.011 12.603 19.208 1.00 93.81 197 GLY A O 1
ATOM 1513 N N . GLY A 1 198 ? -24.996 11.747 17.123 1.00 97.75 198 GLY A N 1
ATOM 1514 C CA . GLY A 1 198 ? -24.718 10.373 17.525 1.00 97.75 198 GLY A CA 1
ATOM 1515 C C . GLY A 1 198 ? -23.313 10.264 18.108 1.00 97.75 198 GLY A C 1
ATOM 1516 O O . GLY A 1 198 ? -22.358 10.765 17.521 1.00 97.75 198 GLY A O 1
ATOM 1517 N N . LYS A 1 199 ? -23.181 9.654 19.292 1.00 98.38 199 LYS A N 1
ATOM 1518 C CA . LYS A 1 199 ? -21.914 9.581 20.033 1.00 98.38 199 LYS A CA 1
ATOM 1519 C C . LYS A 1 199 ? -21.402 8.156 20.136 1.00 98.38 199 LYS A C 1
ATOM 1521 O O . LYS A 1 199 ? -22.088 7.310 20.699 1.00 98.38 199 LYS A O 1
ATOM 1526 N N . THR A 1 200 ? -20.167 7.942 19.706 1.00 98.56 200 THR A N 1
ATOM 1527 C CA . THR A 1 200 ? -19.427 6.701 19.941 1.00 98.56 200 THR A CA 1
ATOM 1528 C C . THR A 1 200 ? -18.390 6.945 21.031 1.00 98.56 200 THR A C 1
ATOM 1530 O O . THR A 1 200 ? -17.746 7.994 21.042 1.00 98.56 200 THR A O 1
ATOM 1533 N N . ARG A 1 201 ? -18.226 6.006 21.964 1.00 98.69 201 ARG A N 1
ATOM 1534 C CA . ARG A 1 201 ? -17.148 6.031 22.966 1.00 98.69 201 ARG A CA 1
ATOM 1535 C C . ARG A 1 201 ? -16.292 4.786 22.855 1.00 98.69 201 ARG A C 1
ATOM 1537 O O . ARG A 1 201 ? -16.817 3.719 22.548 1.00 98.69 201 ARG A O 1
ATOM 1544 N N . LEU A 1 202 ? -15.008 4.942 23.135 1.00 98.75 202 LEU A N 1
ATOM 1545 C CA . LEU A 1 202 ? -14.021 3.878 23.074 1.00 98.75 202 LEU A CA 1
ATOM 1546 C C . LEU A 1 202 ? -13.277 3.797 24.411 1.00 98.75 202 LEU A C 1
ATOM 1548 O O . LEU A 1 202 ? -13.137 4.807 25.105 1.00 98.75 202 LEU A O 1
ATOM 1552 N N . ALA A 1 203 ? -12.823 2.602 24.779 1.00 98.62 203 ALA A N 1
ATOM 1553 C CA . ALA A 1 203 ? -11.985 2.381 25.954 1.00 98.62 203 ALA A CA 1
ATOM 1554 C C . ALA A 1 203 ? -10.827 1.443 25.624 1.00 98.62 203 ALA A C 1
ATOM 1556 O O . ALA A 1 203 ? -10.962 0.565 24.776 1.00 98.62 203 ALA A O 1
ATOM 1557 N N . TYR A 1 204 ? -9.716 1.603 26.337 1.00 98.69 204 TYR A N 1
ATOM 1558 C CA . TYR A 1 204 ? -8.472 0.882 26.092 1.00 98.69 204 TYR A CA 1
ATOM 1559 C C . TYR A 1 204 ? -7.939 0.264 27.381 1.00 98.69 204 TYR A C 1
ATOM 1561 O O . TYR A 1 204 ? -8.217 0.768 28.473 1.00 98.69 204 TYR A O 1
ATOM 1569 N N . ASP A 1 205 ? -7.171 -0.814 27.256 1.00 97.56 205 ASP A N 1
ATOM 1570 C CA . ASP A 1 205 ? -6.379 -1.346 28.363 1.00 97.56 205 ASP A CA 1
ATOM 1571 C C . ASP A 1 205 ? -5.040 -0.589 28.534 1.00 97.56 205 ASP A C 1
ATOM 1573 O O . ASP A 1 205 ? -4.806 0.477 27.949 1.00 97.56 205 ASP A O 1
ATOM 1577 N N . ALA A 1 206 ? -4.172 -1.121 29.399 1.00 95.81 206 ALA A N 1
ATOM 1578 C CA . ALA A 1 206 ? -2.855 -0.559 29.693 1.00 95.81 206 ALA A CA 1
ATOM 1579 C C . ALA A 1 206 ? -1.782 -0.912 28.644 1.00 95.81 206 ALA A C 1
ATOM 1581 O O . ALA A 1 206 ? -0.709 -0.315 28.661 1.00 95.81 206 ALA A O 1
ATOM 1582 N N . GLN A 1 207 ? -2.055 -1.881 27.766 1.00 96.56 207 GLN A N 1
ATOM 1583 C CA . GLN A 1 207 ? -1.209 -2.294 26.641 1.00 96.56 207 GLN A CA 1
ATOM 1584 C C . GLN A 1 207 ? -1.617 -1.607 25.332 1.00 96.56 207 GLN A C 1
ATOM 1586 O O . GLN A 1 207 ? -1.042 -1.898 24.290 1.00 96.56 207 GLN A O 1
ATOM 1591 N N . ASP A 1 208 ? -2.569 -0.680 25.414 1.00 97.19 208 ASP A N 1
ATOM 1592 C CA . ASP A 1 208 ? -3.114 0.090 24.306 1.00 97.19 208 ASP A CA 1
ATOM 1593 C C . ASP A 1 208 ? -4.104 -0.644 23.386 1.00 97.19 208 ASP A C 1
ATOM 1595 O O . ASP A 1 208 ? -4.439 -0.183 22.295 1.00 97.19 208 ASP A O 1
ATOM 1599 N N . ASN A 1 209 ? -4.660 -1.770 23.837 1.00 98.19 209 ASN A N 1
ATOM 1600 C CA . ASN A 1 209 ? -5.665 -2.487 23.059 1.00 98.19 209 ASN A CA 1
ATOM 1601 C C . ASN A 1 209 ? -7.065 -1.899 23.287 1.00 98.19 209 ASN A C 1
ATOM 1603 O O . ASN A 1 209 ? -7.465 -1.632 24.423 1.00 98.19 209 ASN A O 1
ATOM 1607 N N . LEU A 1 210 ? -7.844 -1.742 22.212 1.00 98.50 210 LEU A N 1
ATOM 1608 C CA . LEU A 1 210 ? -9.241 -1.294 22.257 1.00 98.50 210 LEU A CA 1
ATOM 1609 C C . LEU A 1 210 ? -10.123 -2.358 22.922 1.00 98.50 210 LEU A C 1
ATOM 1611 O O . LEU A 1 210 ? -10.401 -3.376 22.313 1.00 98.50 210 LEU A O 1
ATOM 1615 N N . THR A 1 211 ? -10.633 -2.116 24.126 1.00 98.50 211 THR A N 1
ATOM 1616 C CA . THR A 1 211 ? -11.426 -3.096 24.896 1.00 98.50 211 THR A CA 1
ATOM 1617 C C . THR A 1 211 ? -12.934 -2.894 24.801 1.00 98.50 211 THR A C 1
ATOM 1619 O O . THR A 1 211 ? -13.703 -3.834 25.018 1.00 98.50 211 THR A O 1
ATOM 1622 N N . GLU A 1 212 ? -13.392 -1.685 24.473 1.00 98.56 212 GLU A N 1
ATOM 1623 C CA . GLU A 1 212 ? -14.816 -1.360 24.401 1.00 98.56 212 GLU A CA 1
ATOM 1624 C C . GLU A 1 212 ? -15.108 -0.358 23.283 1.00 98.56 212 GLU A C 1
ATOM 1626 O O . GLU A 1 212 ? -14.410 0.643 23.149 1.00 98.56 212 GLU A O 1
ATOM 1631 N N . VAL A 1 213 ? -16.193 -0.587 22.538 1.00 98.75 213 VAL A N 1
ATOM 1632 C CA . VAL A 1 213 ? -16.842 0.412 21.682 1.00 98.75 213 VAL A CA 1
ATOM 1633 C C . VAL A 1 213 ? -18.314 0.491 22.060 1.00 98.75 213 VAL A C 1
ATOM 1635 O O . VAL A 1 213 ? -19.049 -0.491 21.941 1.00 98.75 213 VAL A O 1
ATOM 1638 N N . LYS A 1 214 ? -18.760 1.669 22.490 1.00 98.50 214 LYS A N 1
ATOM 1639 C CA . LYS A 1 214 ? -20.167 1.973 22.751 1.00 98.50 214 LYS A CA 1
ATOM 1640 C C . LYS A 1 214 ? -20.709 2.870 21.653 1.00 98.50 214 LYS A C 1
ATOM 1642 O O . LYS A 1 214 ? -20.238 3.994 21.504 1.00 98.50 214 LYS A O 1
ATOM 1647 N N . ASP A 1 215 ? -21.687 2.379 20.907 1.00 97.75 215 ASP A N 1
ATOM 1648 C CA . ASP A 1 215 ? -22.274 3.090 19.774 1.00 97.75 215 ASP A CA 1
ATOM 1649 C C . ASP A 1 215 ? -23.308 4.164 20.205 1.00 97.75 215 ASP A C 1
ATOM 1651 O O . ASP A 1 215 ? -23.678 4.239 21.386 1.00 97.75 215 ASP A O 1
ATOM 1655 N N . PRO A 1 216 ? -23.838 4.976 19.265 1.00 97.81 216 PRO A N 1
ATOM 1656 C CA . PRO A 1 216 ? -24.850 5.993 19.566 1.00 97.81 216 PRO A CA 1
ATOM 1657 C C . PRO A 1 216 ? -26.179 5.462 20.122 1.00 97.81 216 PRO A C 1
ATOM 1659 O O . PRO A 1 216 ? -26.916 6.218 20.754 1.00 97.81 216 PRO A O 1
ATOM 1662 N N . ARG A 1 217 ? -26.497 4.178 19.910 1.00 96.31 217 ARG A N 1
ATOM 1663 C CA . ARG A 1 217 ? -27.681 3.506 20.476 1.00 96.31 217 ARG A CA 1
ATOM 1664 C C . ARG A 1 217 ? -27.432 3.049 21.917 1.00 96.31 217 ARG A C 1
ATOM 1666 O O . ARG A 1 217 ? -28.355 2.602 22.591 1.00 96.31 217 ARG A O 1
ATOM 1673 N N . GLY A 1 218 ? -26.193 3.167 22.395 1.00 96.38 218 GLY A N 1
ATOM 1674 C CA . GLY A 1 218 ? -25.752 2.697 23.698 1.00 96.38 218 GLY A CA 1
ATOM 1675 C C . GLY A 1 218 ? -25.392 1.212 23.727 1.00 96.38 218 GLY A C 1
ATOM 1676 O O . GLY A 1 218 ? -25.171 0.693 24.822 1.00 96.38 218 GLY A O 1
ATOM 1677 N N . VAL A 1 219 ? -25.319 0.548 22.568 1.00 98.00 219 VAL A N 1
ATOM 1678 C CA . VAL A 1 219 ? -24.883 -0.846 22.446 1.00 98.00 219 VAL A CA 1
ATOM 1679 C C . VAL A 1 219 ? -23.372 -0.896 22.611 1.00 98.00 219 VAL A C 1
ATOM 1681 O O . VAL A 1 219 ? -22.634 -0.182 21.935 1.00 98.00 219 VAL A O 1
ATOM 1684 N N . THR A 1 220 ? -22.918 -1.753 23.519 1.00 98.50 220 THR A N 1
ATOM 1685 C CA . THR A 1 220 ? -21.502 -1.916 23.833 1.00 98.50 220 THR A CA 1
ATOM 1686 C C . THR A 1 220 ? -20.973 -3.218 23.244 1.00 98.50 220 THR A C 1
ATOM 1688 O O . THR A 1 220 ? -21.410 -4.297 23.641 1.00 98.50 220 THR A O 1
ATOM 1691 N N . THR A 1 221 ? -19.994 -3.110 22.350 1.00 98.69 221 THR A N 1
ATOM 1692 C CA . THR A 1 221 ? -19.165 -4.227 21.884 1.00 98.69 221 THR A CA 1
ATOM 1693 C C . THR A 1 221 ? -17.868 -4.254 22.688 1.00 98.69 221 THR A C 1
ATOM 1695 O O . THR A 1 221 ? -17.265 -3.206 22.916 1.00 98.69 221 THR A O 1
ATOM 1698 N N . ARG A 1 222 ? -17.454 -5.436 23.148 1.00 98.81 222 ARG A N 1
ATOM 1699 C CA . ARG A 1 222 ? -16.250 -5.653 23.959 1.00 98.81 222 ARG A CA 1
ATOM 1700 C C . ARG A 1 222 ? -15.255 -6.544 23.231 1.00 98.81 222 ARG A C 1
ATOM 1702 O O . ARG A 1 222 ? -15.661 -7.443 22.494 1.00 98.81 222 ARG A O 1
ATOM 1709 N N . TYR A 1 223 ? -13.981 -6.315 23.507 1.00 98.75 223 TYR A N 1
ATOM 1710 C CA . TYR A 1 223 ? -12.848 -7.025 22.934 1.00 98.75 223 TYR A CA 1
ATOM 1711 C C . TYR A 1 223 ? -11.940 -7.487 24.076 1.00 98.75 223 TYR A C 1
ATOM 1713 O O . TYR A 1 223 ? -11.654 -6.718 24.994 1.00 98.75 223 TYR A O 1
ATOM 1721 N N . GLU A 1 224 ? -11.515 -8.744 24.039 1.00 98.69 224 GLU A N 1
ATOM 1722 C CA . GLU A 1 224 ? -10.582 -9.327 25.006 1.00 98.69 224 GLU A CA 1
ATOM 1723 C C . GLU A 1 224 ? -9.344 -9.821 24.257 1.00 98.69 224 GLU A C 1
ATOM 1725 O O . GLU A 1 224 ? -9.463 -10.390 23.170 1.00 98.69 224 GLU A O 1
ATOM 1730 N N . TYR A 1 225 ? -8.167 -9.621 24.846 1.00 98.69 225 TYR A N 1
ATOM 1731 C CA . TYR A 1 225 ? -6.874 -9.924 24.237 1.00 98.69 225 TYR A CA 1
ATOM 1732 C C . TYR A 1 225 ? -6.072 -10.884 25.114 1.00 98.69 225 TYR A C 1
ATOM 1734 O O . TYR A 1 225 ? -6.288 -10.958 26.326 1.00 98.69 225 TYR A O 1
ATOM 1742 N N . ASP A 1 226 ? -5.161 -11.640 24.506 1.00 97.50 226 ASP A N 1
ATOM 1743 C CA . ASP A 1 226 ? -4.128 -12.357 25.253 1.00 97.50 226 ASP A CA 1
ATOM 1744 C C . ASP A 1 226 ? -2.984 -11.415 25.685 1.00 97.50 226 ASP A C 1
ATOM 1746 O O . ASP A 1 226 ? -2.977 -10.220 25.391 1.00 97.50 226 ASP A O 1
ATOM 1750 N N . GLY A 1 227 ? -1.988 -11.956 26.393 1.00 95.62 227 GLY A N 1
ATOM 1751 C CA . GLY A 1 227 ? -0.834 -11.178 26.861 1.00 95.62 227 GLY A CA 1
ATOM 1752 C C . GLY A 1 227 ? 0.120 -10.695 25.759 1.00 95.62 227 GLY A C 1
ATOM 1753 O O . GLY A 1 227 ? 1.047 -9.951 26.070 1.00 95.62 227 GLY A O 1
ATOM 1754 N N . LEU A 1 228 ? -0.076 -11.122 24.507 1.00 96.12 228 LEU A N 1
ATOM 1755 C CA . LEU A 1 228 ? 0.690 -10.687 23.337 1.00 96.12 228 LEU A CA 1
ATOM 1756 C C . LEU A 1 228 ? -0.073 -9.644 22.500 1.00 96.12 228 LEU A C 1
ATOM 1758 O O . LEU A 1 228 ? 0.475 -9.153 21.517 1.00 96.12 228 LEU A O 1
ATOM 1762 N N . GLY A 1 229 ? -1.306 -9.292 22.885 1.00 97.62 229 GLY A N 1
ATOM 1763 C CA . GLY A 1 229 ? -2.151 -8.340 22.159 1.00 97.62 229 GLY A CA 1
ATOM 1764 C C . GLY A 1 229 ? -2.990 -8.969 21.041 1.00 97.62 229 GLY A C 1
ATOM 1765 O O . GLY A 1 229 ? -3.557 -8.241 20.227 1.00 97.62 229 GLY A O 1
ATOM 1766 N N . ASN A 1 230 ? -3.121 -10.300 20.983 1.00 98.25 230 ASN A N 1
ATOM 1767 C CA . ASN A 1 230 ? -3.992 -10.954 20.002 1.00 98.25 230 ASN A CA 1
ATOM 1768 C C . ASN A 1 230 ? -5.443 -10.986 20.503 1.00 98.25 230 ASN A C 1
ATOM 1770 O O . ASN A 1 230 ? -5.699 -11.360 21.648 1.00 98.25 230 ASN A O 1
ATOM 1774 N N . LEU A 1 231 ? -6.410 -10.636 19.648 1.00 98.56 231 LEU A N 1
ATOM 1775 C CA . LEU A 1 231 ? -7.837 -10.601 19.997 1.00 98.56 231 LEU A CA 1
ATOM 1776 C C . LEU A 1 231 ? -8.379 -12.014 20.240 1.00 98.56 231 LEU A C 1
ATOM 1778 O O . LEU A 1 231 ? -8.633 -12.733 19.289 1.00 98.56 231 LEU A O 1
ATOM 1782 N N . THR A 1 232 ? -8.662 -12.410 21.473 1.00 98.62 232 THR A N 1
ATOM 1783 C CA . THR A 1 232 ? -9.182 -13.754 21.789 1.00 98.62 232 THR A CA 1
ATOM 1784 C C . THR A 1 232 ? -10.705 -13.827 21.799 1.00 98.62 232 THR A C 1
ATOM 1786 O O . THR A 1 232 ? -11.279 -14.900 21.581 1.00 98.62 232 THR A O 1
ATOM 1789 N N . ARG A 1 233 ? -11.394 -12.700 22.020 1.00 98.69 233 ARG A N 1
ATOM 1790 C CA . ARG A 1 233 ? -12.859 -12.679 22.102 1.00 98.69 233 ARG A CA 1
ATOM 1791 C C . ARG A 1 233 ? -13.457 -11.338 21.702 1.00 98.69 233 ARG A C 1
ATOM 1793 O O . ARG A 1 233 ? -13.004 -10.289 22.140 1.00 98.69 233 ARG A O 1
ATOM 1800 N N . LEU A 1 234 ? -14.536 -11.396 20.928 1.00 98.69 234 LEU A N 1
ATOM 1801 C CA . LEU A 1 234 ? -15.410 -10.275 20.595 1.00 98.69 234 LEU A CA 1
ATOM 1802 C C . LEU A 1 234 ? -16.808 -10.571 21.138 1.00 98.69 234 LEU A C 1
ATOM 1804 O O . LEU A 1 234 ? -17.387 -11.607 20.815 1.00 98.69 234 LEU A O 1
ATOM 1808 N N . VAL A 1 235 ? -17.368 -9.667 21.941 1.00 98.50 235 VAL A N 1
ATOM 1809 C CA . VAL A 1 235 ? -18.712 -9.798 22.524 1.00 98.50 235 VAL A CA 1
ATOM 1810 C C . VAL A 1 235 ? -19.555 -8.595 22.130 1.00 98.50 235 VAL A C 1
ATOM 1812 O O . VAL A 1 235 ? -19.275 -7.481 22.560 1.00 98.50 235 VAL A O 1
ATOM 1815 N N . SER A 1 236 ? -20.619 -8.812 21.361 1.00 97.81 236 SER A N 1
ATOM 1816 C CA . SER A 1 236 ? -21.594 -7.772 21.027 1.00 97.81 236 SER A CA 1
ATOM 1817 C C . SER A 1 236 ? -23.020 -8.273 21.261 1.00 97.81 236 SER A C 1
ATOM 1819 O O . SER A 1 236 ? -23.320 -9.410 20.895 1.00 97.81 236 SER A O 1
ATOM 1821 N N . PRO A 1 237 ? -23.933 -7.454 21.809 1.00 97.38 237 PRO A N 1
ATOM 1822 C CA . PRO A 1 237 ? -25.357 -7.783 21.839 1.00 97.38 237 PRO A CA 1
ATOM 1823 C C . PRO A 1 237 ? -25.953 -8.030 20.445 1.00 97.38 237 PRO A C 1
ATOM 1825 O O . PRO A 1 237 ? -26.859 -8.847 20.318 1.00 97.38 237 PRO A O 1
ATOM 1828 N N . ASP A 1 238 ? -25.425 -7.367 19.410 1.00 96.31 238 ASP A N 1
ATOM 1829 C CA . ASP A 1 238 ? -25.962 -7.448 18.046 1.00 96.31 238 ASP A CA 1
ATOM 1830 C C . ASP A 1 238 ? -25.462 -8.685 17.284 1.00 96.31 238 ASP A C 1
ATOM 1832 O O . ASP A 1 238 ? -26.223 -9.314 16.551 1.00 96.31 238 ASP A O 1
ATOM 1836 N N . SER A 1 239 ? -24.183 -9.043 17.444 1.00 95.69 239 SER A N 1
ATOM 1837 C CA . SER A 1 239 ? -23.558 -10.161 16.717 1.00 95.69 239 SER A CA 1
ATOM 1838 C C . SER A 1 239 ? -23.315 -11.409 17.567 1.00 95.69 239 SER A C 1
ATOM 1840 O O . SER A 1 239 ? -22.874 -12.424 17.034 1.00 95.69 239 SER A O 1
ATOM 1842 N N . GLY A 1 240 ? -23.565 -11.350 18.875 1.00 98.00 240 GLY A N 1
ATOM 1843 C CA . GLY A 1 240 ? -23.213 -12.391 19.838 1.00 98.00 240 GLY A CA 1
ATOM 1844 C C . GLY A 1 240 ? -21.717 -12.428 20.173 1.00 98.00 240 GLY A C 1
ATOM 1845 O O . GLY A 1 240 ? -20.996 -11.441 20.018 1.00 98.00 240 GLY A O 1
ATOM 1846 N N . THR A 1 241 ? -21.251 -13.574 20.677 1.00 98.69 241 THR A N 1
ATOM 1847 C CA . THR A 1 241 ? -19.843 -13.787 21.053 1.00 98.69 241 THR A CA 1
ATOM 1848 C C . THR A 1 241 ? -19.105 -14.560 19.969 1.00 98.69 241 THR A C 1
ATOM 1850 O O . THR A 1 241 ? -19.550 -15.633 19.591 1.00 98.69 241 THR A O 1
ATOM 1853 N N . THR A 1 242 ? -17.963 -14.058 19.511 1.00 98.81 242 THR A N 1
ATOM 1854 C CA . THR A 1 242 ? -17.022 -14.797 18.656 1.00 98.81 242 THR A CA 1
ATOM 1855 C C . THR A 1 242 ? -15.698 -14.951 19.395 1.00 98.81 242 THR A C 1
ATOM 1857 O O . THR A 1 242 ? -15.225 -1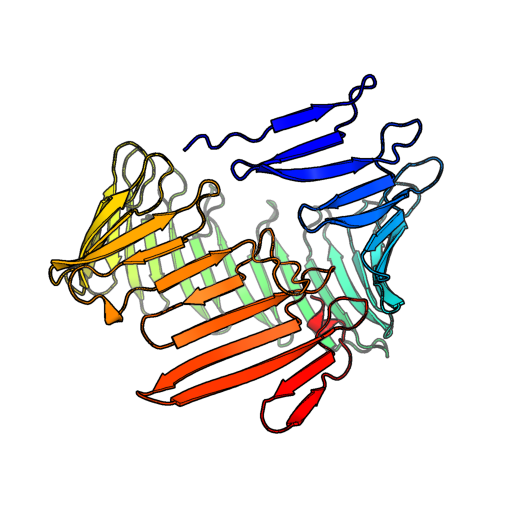3.984 19.992 1.00 98.81 242 THR A O 1
ATOM 1860 N N . THR A 1 243 ? -15.101 -16.140 19.377 1.00 98.88 243 THR A N 1
ATOM 1861 C CA . THR A 1 243 ? -13.773 -16.395 19.960 1.00 98.88 243 THR A CA 1
ATOM 1862 C C . THR A 1 243 ? -12.755 -16.739 18.884 1.00 98.88 243 THR A C 1
ATOM 1864 O O . THR A 1 243 ? -13.110 -17.267 17.824 1.00 98.88 243 THR A O 1
ATOM 1867 N N . PHE A 1 244 ? -11.491 -16.448 19.172 1.00 98.81 244 PHE A N 1
ATOM 1868 C CA . PHE A 1 244 ? -10.364 -16.672 18.280 1.00 98.81 244 PHE A CA 1
ATOM 1869 C C . PHE A 1 244 ? -9.208 -17.318 19.042 1.00 98.81 244 PHE A C 1
ATOM 1871 O O . PHE A 1 244 ? -8.917 -16.953 20.181 1.00 98.81 244 PHE A O 1
ATOM 1878 N N . GLU A 1 245 ? -8.526 -18.248 18.390 1.00 98.75 245 GLU A N 1
ATOM 1879 C CA . GLU A 1 245 ? -7.287 -18.854 18.872 1.00 98.75 245 GLU A CA 1
ATOM 1880 C C . GLU A 1 245 ? -6.181 -18.538 17.865 1.00 98.75 245 GLU A C 1
ATOM 1882 O O . GLU A 1 245 ? -6.430 -18.550 16.654 1.00 98.75 245 GLU A O 1
ATOM 1887 N N . HIS A 1 246 ? -4.976 -18.254 18.362 1.00 98.62 246 HIS A N 1
ATOM 1888 C CA . HIS A 1 246 ? -3.839 -17.824 17.552 1.00 98.62 246 HIS A CA 1
ATOM 1889 C C . HIS A 1 246 ? -2.675 -18.808 17.654 1.00 98.62 246 HIS A C 1
ATOM 1891 O O . HIS A 1 246 ? -2.506 -19.479 18.674 1.00 98.62 246 HIS A O 1
ATOM 1897 N N . ASP A 1 247 ? -1.863 -18.886 16.603 1.00 97.12 247 ASP A N 1
ATOM 1898 C CA . ASP A 1 247 ? -0.542 -19.505 16.689 1.00 97.12 247 ASP A CA 1
ATOM 1899 C C . ASP A 1 247 ? 0.492 -18.557 17.330 1.00 97.12 247 ASP A C 1
ATOM 1901 O O . ASP A 1 247 ? 0.202 -17.420 17.699 1.00 97.12 247 ASP A O 1
ATOM 1905 N N . ALA A 1 248 ? 1.735 -19.028 17.459 1.00 94.38 248 ALA A N 1
ATOM 1906 C CA . ALA A 1 248 ? 2.825 -18.252 18.051 1.00 94.38 248 ALA A CA 1
ATOM 1907 C C . ALA A 1 248 ? 3.280 -17.044 17.205 1.00 94.38 248 ALA A C 1
ATOM 1909 O O . ALA A 1 248 ? 4.019 -16.207 17.718 1.00 94.38 248 ALA A O 1
ATOM 1910 N N . ALA A 1 249 ? 2.882 -16.965 15.931 1.00 94.88 249 ALA A N 1
ATOM 1911 C CA . ALA A 1 249 ? 3.156 -15.829 15.052 1.00 94.88 249 ALA A CA 1
ATOM 1912 C C . ALA A 1 249 ? 2.014 -14.793 15.066 1.00 94.88 249 ALA A C 1
ATOM 1914 O O . ALA A 1 249 ? 2.136 -13.752 14.425 1.00 94.88 249 ALA A O 1
ATOM 1915 N N . GLY A 1 250 ? 0.926 -15.053 15.805 1.00 97.06 250 GLY A N 1
ATOM 1916 C CA . GLY A 1 250 ? -0.240 -14.174 15.879 1.00 97.06 250 GLY A CA 1
ATOM 1917 C C . GLY A 1 250 ? -1.250 -14.392 14.748 1.00 97.06 250 GLY A C 1
ATOM 1918 O O . GLY A 1 250 ? -2.123 -13.552 14.542 1.00 97.06 250 GLY A O 1
ATOM 1919 N N . ASN A 1 251 ? -1.179 -15.506 14.010 1.00 98.12 251 ASN A N 1
ATOM 1920 C CA . ASN A 1 251 ? -2.195 -15.838 13.010 1.00 98.12 251 ASN A CA 1
ATOM 1921 C C . ASN A 1 251 ? -3.401 -16.512 13.674 1.00 98.12 251 ASN A C 1
ATOM 1923 O O . ASN A 1 251 ? -3.226 -17.420 14.485 1.00 98.12 251 ASN A O 1
ATOM 1927 N N . VAL A 1 252 ? -4.628 -16.144 13.289 1.00 98.62 252 VAL A N 1
ATOM 1928 C CA . VAL A 1 252 ? -5.856 -16.821 13.751 1.00 98.62 252 VAL A CA 1
ATOM 1929 C C . VAL A 1 252 ? -5.900 -18.237 13.183 1.00 98.62 252 VAL A C 1
ATOM 1931 O O . VAL A 1 252 ? -6.157 -18.400 12.000 1.00 98.62 252 VAL A O 1
ATOM 1934 N N . ILE A 1 253 ? -5.747 -19.267 14.010 1.00 98.56 253 ILE A N 1
ATOM 1935 C CA . ILE A 1 253 ? -5.845 -20.676 13.584 1.00 98.56 253 ILE A CA 1
ATOM 1936 C C . ILE A 1 253 ? -7.248 -21.253 13.753 1.00 98.56 253 ILE A C 1
ATOM 1938 O O . ILE A 1 253 ? -7.586 -22.265 13.139 1.00 98.56 253 ILE A O 1
ATOM 1942 N N . ARG A 1 254 ? -8.091 -20.611 14.566 1.00 98.81 254 ARG A N 1
ATOM 1943 C CA . ARG A 1 254 ? -9.461 -21.056 14.811 1.00 98.81 254 ARG A CA 1
ATOM 1944 C C . ARG A 1 254 ? -10.354 -19.889 15.200 1.00 98.81 254 ARG A C 1
ATOM 1946 O O . ARG A 1 254 ? -9.982 -19.057 16.019 1.00 98.81 254 ARG A O 1
ATOM 1953 N N . ARG A 1 255 ? -11.555 -19.860 14.629 1.00 98.81 255 ARG A N 1
ATOM 1954 C CA . ARG A 1 255 ? -12.633 -18.918 14.936 1.00 98.81 255 ARG A CA 1
ATOM 1955 C C . ARG A 1 255 ? -13.897 -19.694 15.276 1.00 98.81 255 ARG A C 1
ATOM 1957 O O . ARG A 1 255 ? -14.317 -20.538 14.488 1.00 98.81 255 ARG A O 1
ATOM 1964 N N . THR A 1 256 ? -14.534 -19.364 16.393 1.00 98.62 256 THR A N 1
ATOM 1965 C CA . THR A 1 256 ? -15.864 -19.883 16.750 1.00 98.62 256 THR A CA 1
ATOM 1966 C C . THR A 1 256 ? -16.856 -18.730 16.753 1.00 98.62 256 THR A C 1
ATOM 1968 O O . THR A 1 256 ? -16.692 -17.799 17.537 1.00 98.62 256 THR A O 1
ATOM 1971 N N . ASP A 1 257 ? -17.847 -18.755 15.861 1.00 97.94 257 ASP A N 1
ATOM 1972 C CA . ASP A 1 257 ? -18.861 -17.699 15.772 1.00 97.94 257 ASP A CA 1
ATOM 1973 C C . ASP A 1 257 ? -19.916 -17.790 16.892 1.00 97.94 257 ASP A C 1
ATOM 1975 O O . ASP A 1 257 ? -19.947 -18.733 17.684 1.00 97.94 257 ASP A O 1
ATOM 1979 N N . ALA A 1 258 ? -20.830 -16.819 16.934 1.00 97.62 258 ALA A N 1
ATOM 1980 C CA . ALA A 1 258 ? -21.893 -16.762 17.940 1.00 97.62 258 ALA A CA 1
ATOM 1981 C C . ALA A 1 258 ? -22.898 -17.920 17.896 1.00 97.62 258 ALA A C 1
ATOM 1983 O O . ALA A 1 258 ? -23.642 -18.115 18.856 1.00 97.62 258 ALA A O 1
ATOM 1984 N N . ARG A 1 259 ? -22.934 -18.686 16.801 1.00 96.38 259 ARG A N 1
ATOM 1985 C CA . ARG A 1 259 ? -23.743 -19.904 16.675 1.00 96.38 259 ARG A CA 1
ATOM 1986 C C . ARG A 1 259 ? -22.967 -21.153 17.103 1.00 96.38 259 ARG A C 1
ATOM 1988 O O . ARG A 1 259 ? -23.521 -22.246 17.045 1.00 96.38 259 ARG A O 1
ATOM 1995 N N . GLY A 1 260 ? -21.710 -21.007 17.526 1.00 97.44 260 GLY A N 1
ATOM 1996 C CA . GLY A 1 260 ? -20.808 -22.119 17.814 1.00 97.44 260 GLY A CA 1
ATOM 1997 C C . GLY A 1 260 ? -20.181 -22.734 16.561 1.00 97.44 260 GLY A C 1
ATOM 1998 O O . GLY A 1 260 ? -19.532 -23.774 16.660 1.00 97.44 260 GLY A O 1
ATOM 1999 N N . THR A 1 261 ? -20.360 -22.119 15.386 1.00 97.94 261 THR A N 1
ATOM 2000 C CA . THR A 1 261 ? -19.781 -22.607 14.130 1.00 97.94 261 THR A CA 1
ATOM 2001 C C . THR A 1 261 ? -18.286 -22.360 14.143 1.00 97.94 261 THR A C 1
ATOM 2003 O O . THR A 1 261 ? -17.825 -21.231 14.324 1.00 97.94 261 THR A O 1
ATOM 2006 N N . VAL A 1 262 ? -17.530 -23.426 13.915 1.00 98.69 262 VAL A N 1
ATOM 2007 C CA . VAL A 1 262 ? -16.073 -23.394 13.884 1.00 98.69 262 VAL A CA 1
ATOM 2008 C C . VAL A 1 262 ? -15.583 -23.219 12.453 1.00 98.69 262 VAL A C 1
ATOM 2010 O O . VAL A 1 262 ? -16.022 -23.924 11.545 1.00 98.69 262 VAL A O 1
ATOM 2013 N N . THR A 1 263 ? -14.614 -22.328 12.278 1.00 98.69 263 THR A N 1
ATOM 2014 C CA . THR A 1 263 ? -13.754 -22.257 11.097 1.00 98.69 263 THR A CA 1
ATOM 2015 C C . THR A 1 263 ? -12.299 -22.318 11.554 1.00 98.69 263 THR A C 1
ATOM 2017 O O . THR A 1 263 ? -11.896 -21.550 12.425 1.00 98.69 263 THR A O 1
ATOM 2020 N N . GLU A 1 264 ? -11.519 -23.219 10.979 1.00 98.81 264 GLU A N 1
ATOM 2021 C CA . GLU A 1 264 ? -10.093 -23.403 11.244 1.00 98.81 264 GLU A CA 1
ATOM 2022 C C . GLU A 1 264 ? -9.272 -22.901 10.058 1.00 98.81 264 GLU A C 1
ATOM 2024 O O . GLU A 1 264 ? -9.725 -22.927 8.911 1.00 98.81 264 GLU A O 1
ATOM 2029 N N . TYR A 1 265 ? -8.065 -22.426 10.336 1.00 98.81 265 TYR A N 1
ATOM 2030 C CA . TYR A 1 265 ? -7.179 -21.830 9.349 1.00 98.81 265 TYR A CA 1
ATOM 2031 C C . TYR A 1 265 ? -5.782 -22.421 9.487 1.00 98.81 265 TYR A C 1
ATOM 2033 O O . TYR A 1 265 ? -5.309 -22.680 10.596 1.00 98.81 265 TYR A O 1
ATOM 2041 N N . ARG A 1 266 ? -5.100 -22.612 8.358 1.00 98.50 266 ARG A N 1
ATOM 2042 C CA . ARG A 1 266 ? -3.683 -22.985 8.345 1.00 98.50 266 ARG A CA 1
ATOM 2043 C C . ARG A 1 266 ? -2.880 -22.026 7.502 1.00 98.50 266 ARG A C 1
ATOM 2045 O O . ARG A 1 266 ? -3.359 -21.537 6.481 1.00 98.50 266 ARG A O 1
ATOM 2052 N N . TYR A 1 267 ? -1.640 -21.832 7.918 1.00 98.25 267 TYR A N 1
ATOM 2053 C CA . TYR A 1 267 ? -0.698 -20.919 7.298 1.00 98.25 267 TYR A CA 1
ATOM 2054 C C . TYR A 1 267 ? 0.578 -21.663 6.923 1.00 98.25 267 TYR A C 1
ATOM 2056 O O . TYR A 1 267 ? 0.931 -22.667 7.550 1.00 98.25 267 TYR A O 1
ATOM 2064 N N . ASP A 1 268 ? 1.256 -21.185 5.886 1.00 96.69 268 ASP A N 1
ATOM 2065 C CA . ASP A 1 268 ? 2.617 -21.613 5.582 1.00 96.69 268 ASP A CA 1
ATOM 2066 C C . ASP A 1 268 ? 3.663 -20.837 6.405 1.00 96.69 268 ASP A C 1
ATOM 2068 O O . ASP A 1 268 ? 3.335 -20.012 7.257 1.00 96.69 268 ASP A O 1
ATOM 2072 N N . ALA A 1 269 ? 4.946 -21.099 6.146 1.00 95.00 269 ALA A N 1
ATOM 2073 C CA . ALA A 1 269 ? 6.053 -20.480 6.875 1.00 95.00 269 ALA A CA 1
ATOM 2074 C C . ALA A 1 269 ? 6.241 -18.976 6.596 1.00 95.00 269 ALA A C 1
ATOM 2076 O O . ALA A 1 269 ? 7.053 -18.355 7.270 1.00 95.00 269 ALA A O 1
ATOM 2077 N N . LEU A 1 270 ? 5.522 -18.398 5.625 1.00 95.88 270 LEU A N 1
ATOM 2078 C CA . LEU A 1 270 ? 5.497 -16.955 5.348 1.00 95.88 270 LEU A CA 1
ATOM 2079 C C . LEU A 1 270 ? 4.211 -16.299 5.871 1.00 95.88 270 LEU A C 1
ATOM 2081 O O . LEU A 1 270 ? 3.874 -15.193 5.448 1.00 95.88 270 LEU A O 1
ATOM 2085 N N . ASN A 1 271 ? 3.473 -16.984 6.753 1.00 96.88 271 ASN A N 1
ATOM 2086 C CA . ASN A 1 271 ? 2.197 -16.536 7.311 1.00 96.88 271 ASN A CA 1
ATOM 2087 C C . ASN A 1 271 ? 1.116 -16.284 6.244 1.00 96.88 271 ASN A C 1
ATOM 2089 O O . ASN A 1 271 ? 0.210 -15.470 6.429 1.00 96.88 271 ASN A O 1
ATOM 2093 N N . ARG A 1 272 ? 1.173 -16.994 5.108 1.00 97.69 272 ARG A N 1
ATOM 2094 C CA . ARG A 1 272 ? 0.123 -16.934 4.079 1.00 97.69 272 ARG A CA 1
ATOM 2095 C C . ARG A 1 272 ? -0.921 -18.009 4.359 1.00 97.69 272 ARG A C 1
ATOM 2097 O O . ARG A 1 272 ? -0.566 -19.156 4.616 1.00 97.69 272 ARG A O 1
ATOM 2104 N N . LEU A 1 273 ? -2.204 -17.649 4.303 1.00 98.50 273 LEU A N 1
ATOM 2105 C CA . LEU A 1 273 ? -3.320 -18.576 4.522 1.00 98.50 273 LEU A CA 1
ATOM 2106 C C . LEU A 1 273 ? -3.340 -19.645 3.425 1.00 98.50 273 LEU A C 1
ATOM 2108 O O . LEU A 1 273 ? -3.583 -19.294 2.282 1.00 98.50 273 LEU A O 1
ATOM 2112 N N . ILE A 1 274 ? -3.156 -20.921 3.762 1.00 98.44 274 ILE A N 1
ATOM 2113 C CA . ILE A 1 274 ? -3.170 -22.050 2.810 1.00 98.44 274 ILE A CA 1
ATOM 2114 C C . ILE A 1 274 ? -4.439 -22.902 2.889 1.00 98.44 274 ILE A C 1
ATOM 2116 O O . ILE A 1 274 ? -4.764 -23.624 1.948 1.00 98.44 274 ILE A O 1
ATOM 2120 N N . GLU A 1 275 ? -5.181 -22.821 3.991 1.00 98.69 275 GLU A N 1
ATOM 2121 C CA . GLU A 1 275 ? -6.395 -23.609 4.195 1.00 98.69 275 GLU A CA 1
ATOM 2122 C C . GLU A 1 275 ? -7.379 -22.850 5.075 1.00 98.69 275 GLU A C 1
ATOM 2124 O O . GLU A 1 275 ? -7.001 -22.315 6.115 1.00 98.69 275 GLU A O 1
ATOM 2129 N N . ARG A 1 276 ? -8.648 -22.850 4.672 1.00 98.50 276 ARG A N 1
ATOM 2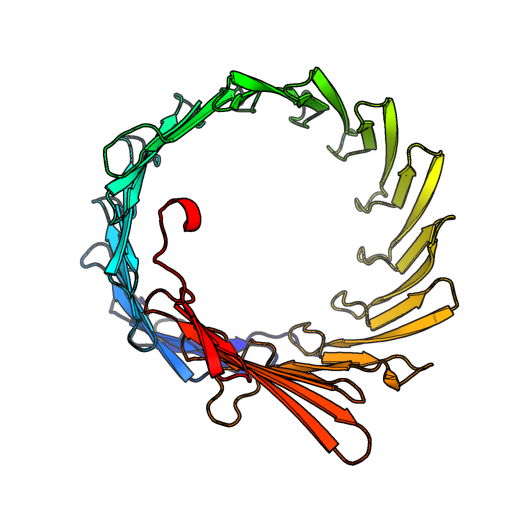130 C CA . ARG A 1 276 ? -9.793 -22.559 5.526 1.00 98.50 276 ARG A CA 1
ATOM 2131 C C . ARG A 1 276 ? -10.647 -23.817 5.590 1.00 98.50 276 ARG A C 1
ATOM 2133 O O . ARG A 1 276 ? -11.229 -24.196 4.579 1.00 98.50 276 ARG A O 1
ATOM 2140 N N . HIS A 1 277 ? -10.740 -24.416 6.767 1.00 98.31 277 HIS A N 1
ATOM 2141 C CA . HIS A 1 277 ? -11.484 -25.641 7.021 1.00 98.31 277 HIS A CA 1
ATOM 2142 C C . HIS A 1 277 ? -12.716 -25.350 7.885 1.00 98.31 277 HIS A C 1
ATOM 2144 O O . HIS A 1 277 ? -12.650 -24.600 8.857 1.00 98.31 277 HIS A O 1
ATOM 2150 N N . SER A 1 278 ? -13.858 -25.928 7.537 1.00 97.75 278 SER A N 1
ATOM 2151 C CA . SER A 1 278 ? -15.110 -25.840 8.282 1.00 97.75 278 SER A CA 1
ATOM 2152 C C . SER A 1 278 ? -15.495 -27.245 8.748 1.00 97.75 278 SER A C 1
ATOM 2154 O O . SER A 1 278 ? -16.198 -27.948 8.026 1.00 97.75 278 SER A O 1
ATOM 2156 N N . PRO A 1 279 ? -15.108 -27.671 9.969 1.00 97.25 279 PRO A N 1
ATOM 2157 C CA . PRO A 1 279 ? -15.344 -29.041 10.443 1.00 97.25 279 PRO A CA 1
ATOM 2158 C C . PRO A 1 279 ? -16.810 -29.499 10.386 1.00 97.25 279 PRO A C 1
ATOM 2160 O O . PRO A 1 279 ? -17.093 -30.688 10.265 1.00 97.25 279 PRO A O 1
ATOM 2163 N N . SER A 1 280 ? -17.748 -28.551 10.491 1.00 96.75 280 SER A N 1
ATOM 2164 C CA . SER A 1 280 ? -19.193 -28.814 10.426 1.00 96.75 280 SER A CA 1
ATOM 2165 C C . SER A 1 280 ? -19.754 -28.926 9.005 1.00 96.75 280 SER A C 1
ATOM 2167 O O . SER A 1 280 ? -20.805 -29.535 8.823 1.00 96.75 280 SER A O 1
ATOM 2169 N N . ASP A 1 281 ? -19.066 -28.366 8.009 1.00 96.12 281 ASP A N 1
ATOM 2170 C CA . ASP A 1 281 ? -19.469 -28.401 6.604 1.00 96.12 281 ASP A CA 1
ATOM 2171 C C . ASP A 1 281 ? -18.234 -28.337 5.686 1.00 96.12 281 ASP A C 1
ATOM 2173 O O . ASP A 1 281 ? -17.859 -27.259 5.211 1.00 96.12 281 ASP A O 1
ATOM 2177 N N . PRO A 1 282 ? -17.610 -29.494 5.392 1.00 94.00 282 PRO A N 1
ATOM 2178 C CA . PRO A 1 282 ? -16.448 -29.563 4.509 1.00 94.00 282 PRO A CA 1
ATOM 2179 C C . PRO A 1 282 ? -16.706 -29.068 3.076 1.00 94.00 282 PRO A C 1
ATOM 2181 O O . PRO A 1 282 ? -15.763 -28.898 2.308 1.00 94.00 282 PRO A O 1
ATOM 2184 N N . SER A 1 283 ? -17.963 -28.828 2.671 1.00 94.81 283 SER A N 1
ATOM 2185 C CA . SER A 1 283 ? -18.249 -28.229 1.359 1.00 94.81 283 SER A CA 1
ATOM 2186 C C . SER A 1 283 ? -17.823 -26.757 1.267 1.00 94.81 283 SER A C 1
ATOM 2188 O O . SER A 1 283 ? -17.661 -26.237 0.162 1.00 94.81 283 SER A O 1
ATOM 2190 N N . LEU A 1 284 ? -17.598 -26.112 2.418 1.00 95.75 284 LEU A N 1
ATOM 2191 C CA . LEU A 1 284 ? -17.107 -24.739 2.547 1.00 95.75 284 LEU A CA 1
ATOM 2192 C C . LEU A 1 284 ? -15.577 -24.649 2.663 1.00 95.75 284 LEU A C 1
ATOM 2194 O O . LEU A 1 284 ? -15.039 -23.534 2.756 1.00 95.75 284 LEU A O 1
ATOM 2198 N N . ASP A 1 285 ? -14.890 -25.795 2.683 1.00 97.88 285 ASP A N 1
ATOM 2199 C CA . ASP A 1 285 ? -13.435 -25.861 2.749 1.00 97.88 285 ASP A CA 1
ATOM 2200 C C . ASP A 1 285 ? -12.819 -25.214 1.515 1.00 97.88 285 ASP A C 1
ATOM 2202 O O . ASP A 1 285 ? -13.269 -25.430 0.388 1.00 97.88 285 ASP A O 1
ATOM 2206 N N . VAL A 1 286 ? -11.777 -24.415 1.736 1.00 98.44 286 VAL A N 1
ATOM 2207 C CA . VAL A 1 286 ? -11.027 -23.758 0.669 1.00 98.44 286 VAL A CA 1
ATOM 2208 C C . VAL A 1 286 ? -9.536 -23.901 0.912 1.00 98.44 286 VAL A C 1
ATOM 2210 O O . VAL A 1 286 ? -9.031 -23.525 1.968 1.00 98.44 286 VAL A O 1
ATOM 2213 N N . GLN A 1 287 ? -8.827 -24.392 -0.097 1.00 98.62 287 GLN A N 1
ATOM 2214 C CA . GLN A 1 287 ? -7.373 -24.397 -0.145 1.00 98.62 287 GLN A CA 1
ATOM 2215 C C . GLN A 1 287 ? -6.868 -23.233 -0.990 1.00 98.62 287 GLN A C 1
ATOM 2217 O O . GLN A 1 287 ? -7.404 -22.937 -2.056 1.00 98.62 287 GLN A O 1
ATOM 2222 N N . TYR A 1 288 ? -5.800 -22.606 -0.522 1.00 98.69 288 TYR A N 1
ATOM 2223 C CA . TYR A 1 288 ? -5.085 -21.554 -1.225 1.00 98.69 288 TYR A CA 1
ATOM 2224 C C . TYR A 1 288 ? -3.696 -22.085 -1.549 1.00 98.69 288 TYR A C 1
ATOM 2226 O O . TYR A 1 288 ? -2.939 -22.460 -0.652 1.00 98.69 288 TYR A O 1
ATOM 2234 N N . ARG A 1 289 ? -3.354 -22.146 -2.833 1.00 98.38 289 ARG A N 1
ATOM 2235 C CA . ARG A 1 289 ? -2.037 -22.616 -3.263 1.00 98.38 289 ARG A CA 1
ATOM 2236 C C . ARG A 1 289 ? -1.241 -21.461 -3.813 1.00 98.38 289 ARG A C 1
ATOM 2238 O O . ARG A 1 289 ? -1.683 -20.779 -4.733 1.00 98.38 289 ARG A O 1
ATOM 2245 N N . TYR A 1 290 ? -0.054 -21.275 -3.265 1.00 98.56 290 TYR A N 1
ATOM 2246 C CA . TYR A 1 290 ? 0.905 -20.279 -3.710 1.00 98.56 290 TYR A CA 1
ATOM 2247 C C . TYR A 1 290 ? 2.032 -20.945 -4.488 1.00 98.56 290 TYR A C 1
ATOM 2249 O O . TYR A 1 290 ? 2.170 -22.167 -4.484 1.00 98.56 290 TYR A O 1
ATOM 2257 N N . ASP A 1 291 ? 2.851 -20.129 -5.143 1.00 98.12 291 ASP A N 1
ATOM 2258 C CA . ASP A 1 291 ? 4.123 -20.566 -5.722 1.00 98.12 291 ASP A CA 1
ATOM 2259 C C . ASP A 1 291 ? 4.000 -21.632 -6.819 1.00 98.12 291 ASP A C 1
ATOM 2261 O O . ASP A 1 291 ? 4.918 -22.413 -7.067 1.00 98.12 291 ASP A O 1
ATOM 2265 N N . LEU A 1 292 ? 2.861 -21.645 -7.516 1.00 97.75 292 LEU A N 1
ATOM 2266 C CA . LEU A 1 292 ? 2.615 -22.565 -8.620 1.00 97.75 292 LEU A CA 1
ATOM 2267 C C . LEU A 1 292 ? 3.421 -22.146 -9.855 1.00 97.75 292 LEU A C 1
ATOM 2269 O O . LEU A 1 292 ? 3.189 -21.078 -10.417 1.00 97.75 292 LEU A O 1
ATOM 2273 N N . THR A 1 293 ? 4.320 -23.013 -10.320 1.00 97.69 293 THR A N 1
ATOM 2274 C CA . THR A 1 293 ? 5.205 -22.754 -11.475 1.00 97.69 293 THR A CA 1
ATOM 2275 C C . THR A 1 293 ? 4.895 -23.598 -12.712 1.00 97.69 293 THR A C 1
ATOM 2277 O O . THR A 1 293 ? 5.582 -23.497 -13.732 1.00 97.69 293 THR A O 1
ATOM 2280 N N . ALA A 1 294 ? 3.847 -24.424 -12.647 1.00 96.00 294 ALA A N 1
ATOM 2281 C CA . ALA A 1 294 ? 3.441 -25.292 -13.747 1.00 96.00 294 ALA A CA 1
ATOM 2282 C C . ALA A 1 294 ? 3.163 -24.504 -15.041 1.00 96.00 294 ALA A C 1
ATOM 2284 O O . ALA A 1 294 ? 2.690 -23.360 -15.031 1.00 96.00 294 ALA A O 1
ATOM 2285 N N . ASP A 1 295 ? 3.484 -25.132 -16.172 1.00 94.38 295 ASP A N 1
ATOM 2286 C CA . ASP A 1 295 ? 3.292 -24.593 -17.521 1.00 94.38 295 ASP A CA 1
ATOM 2287 C C . ASP A 1 295 ? 3.948 -23.217 -17.742 1.00 94.38 295 ASP A C 1
ATOM 2289 O O . ASP A 1 295 ? 3.448 -22.398 -18.508 1.00 94.38 295 ASP A O 1
ATOM 2293 N N . GLY A 1 296 ? 5.045 -22.915 -17.041 1.00 95.06 296 GLY A N 1
ATOM 2294 C CA . GLY A 1 296 ? 5.773 -21.647 -17.171 1.00 95.06 296 GLY A CA 1
ATOM 2295 C C . GLY A 1 296 ? 5.195 -20.479 -16.365 1.00 95.06 296 GLY A C 1
ATOM 2296 O O . GLY A 1 296 ? 5.615 -19.344 -16.574 1.00 95.06 296 GLY A O 1
ATOM 2297 N N . ASN A 1 297 ? 4.254 -20.733 -15.448 1.00 98.06 297 ASN A N 1
ATOM 2298 C CA . ASN A 1 297 ? 3.712 -19.703 -14.562 1.00 98.06 297 ASN A CA 1
ATOM 2299 C C . ASN A 1 297 ? 4.806 -19.082 -13.675 1.00 98.06 297 ASN A C 1
ATOM 2301 O O . ASN A 1 297 ? 5.600 -19.797 -13.062 1.00 98.06 297 ASN A O 1
ATOM 2305 N N . LYS A 1 298 ? 4.811 -17.755 -13.537 1.00 98.25 298 LYS A N 1
ATOM 2306 C CA . LYS A 1 298 ? 5.706 -17.017 -12.630 1.00 98.25 298 LYS A CA 1
ATOM 2307 C C . LYS A 1 298 ? 5.034 -16.775 -11.272 1.00 98.25 298 LYS A C 1
ATOM 2309 O O . LYS A 1 298 ? 4.890 -15.645 -10.800 1.00 98.25 298 LYS A O 1
ATOM 2314 N N . GLY A 1 299 ? 4.556 -17.865 -10.669 1.00 98.06 299 GLY A N 1
ATOM 2315 C CA . GLY A 1 299 ? 3.690 -17.844 -9.488 1.00 98.06 299 GLY A CA 1
ATOM 2316 C C . GLY A 1 299 ? 4.392 -17.795 -8.129 1.00 98.06 299 GLY A C 1
ATOM 2317 O O . GLY A 1 299 ? 3.700 -17.650 -7.125 1.00 98.06 299 GLY A O 1
ATOM 2318 N N . ILE A 1 300 ? 5.722 -17.904 -8.044 1.00 98.25 300 ILE A N 1
ATOM 2319 C CA . ILE A 1 300 ? 6.451 -17.811 -6.766 1.00 98.25 300 ILE A CA 1
ATOM 2320 C C . ILE A 1 300 ? 6.275 -16.419 -6.161 1.00 98.25 300 ILE A C 1
ATOM 2322 O O . ILE A 1 300 ? 6.477 -15.405 -6.832 1.00 98.25 300 ILE A O 1
ATOM 2326 N N . GLY A 1 301 ? 5.865 -16.397 -4.893 1.00 97.06 301 GLY A N 1
ATOM 2327 C CA . GLY A 1 301 ? 5.457 -15.217 -4.138 1.00 97.06 301 GLY A CA 1
ATOM 2328 C C . GLY A 1 301 ? 3.990 -14.818 -4.336 1.00 97.06 301 GLY A C 1
ATOM 2329 O O . GLY A 1 301 ? 3.560 -13.826 -3.755 1.00 97.06 301 GLY A O 1
ATOM 2330 N N . ARG A 1 302 ? 3.208 -15.554 -5.141 1.00 98.12 302 ARG A N 1
ATOM 2331 C CA . ARG A 1 302 ? 1.844 -15.175 -5.559 1.00 98.12 302 ARG A CA 1
ATOM 2332 C C . ARG A 1 302 ? 0.843 -16.308 -5.340 1.00 98.12 302 ARG A C 1
ATOM 2334 O O . ARG A 1 302 ? 1.212 -17.480 -5.290 1.00 98.12 302 ARG A O 1
ATOM 2341 N N . LEU A 1 303 ? -0.435 -15.951 -5.203 1.00 98.38 303 LEU A N 1
ATOM 2342 C CA . LEU A 1 303 ? -1.540 -16.908 -5.126 1.00 98.38 303 LEU A CA 1
ATOM 2343 C C . LEU A 1 303 ? -1.762 -17.533 -6.509 1.00 98.38 303 LEU A C 1
ATOM 2345 O O . LEU A 1 303 ? -2.107 -16.837 -7.452 1.00 98.38 303 LEU A O 1
ATOM 2349 N N . GLY A 1 304 ? -1.554 -18.838 -6.639 1.00 98.06 304 GLY A N 1
ATOM 2350 C CA . GLY A 1 304 ? -1.711 -19.577 -7.890 1.00 98.06 304 GLY A CA 1
ATOM 2351 C C . GLY A 1 304 ? -3.075 -20.248 -8.039 1.00 98.06 304 GLY A C 1
ATOM 2352 O O . GLY A 1 304 ? -3.573 -20.349 -9.159 1.00 98.06 304 GLY A O 1
ATOM 2353 N N . SER A 1 305 ? -3.705 -20.685 -6.943 1.00 98.31 305 SER A N 1
ATOM 2354 C CA . SER A 1 305 ? -5.085 -21.176 -6.987 1.00 98.31 305 SER A CA 1
ATOM 2355 C C . SER A 1 305 ? -5.862 -20.987 -5.687 1.00 98.31 305 SER A C 1
ATOM 2357 O O . SER A 1 305 ? -5.296 -20.950 -4.595 1.00 98.31 305 SER A O 1
ATOM 2359 N N . ILE A 1 306 ? -7.182 -20.893 -5.832 1.00 98.50 306 ILE A N 1
ATOM 2360 C CA . ILE A 1 306 ? -8.182 -21.039 -4.775 1.00 98.50 306 ILE A CA 1
ATOM 2361 C C . ILE A 1 306 ? -9.026 -22.251 -5.150 1.00 98.50 306 ILE A C 1
ATOM 2363 O O . ILE A 1 306 ? -9.562 -22.307 -6.255 1.00 98.50 306 ILE A O 1
ATOM 2367 N N . GLU A 1 307 ? -9.137 -23.228 -4.264 1.00 97.75 307 GLU A N 1
ATOM 2368 C CA . GLU A 1 307 ? -9.802 -24.499 -4.541 1.00 97.75 307 GLU A CA 1
ATOM 2369 C C . GLU A 1 307 ? -10.822 -24.798 -3.455 1.00 97.75 307 GLU A C 1
ATOM 2371 O O . GLU A 1 307 ? -10.453 -25.069 -2.315 1.00 97.75 307 GLU A O 1
ATOM 2376 N N . GLY A 1 308 ? -12.098 -24.730 -3.819 1.00 96.38 308 GLY A N 1
ATOM 2377 C CA . GLY A 1 308 ? -13.207 -25.214 -3.011 1.00 96.38 308 GLY A CA 1
ATOM 2378 C C . GLY A 1 308 ? -13.565 -26.665 -3.337 1.00 96.38 308 GLY A C 1
ATOM 2379 O O . GLY A 1 308 ? -12.938 -27.329 -4.168 1.00 96.38 308 GLY A O 1
ATOM 2380 N N . ALA A 1 309 ? -14.630 -27.169 -2.713 1.00 91.62 309 ALA A N 1
ATOM 2381 C CA . ALA A 1 309 ? -15.090 -28.544 -2.919 1.00 91.62 309 ALA A CA 1
ATOM 2382 C C . ALA A 1 309 ? -15.560 -28.827 -4.361 1.00 91.62 309 ALA A C 1
ATOM 2384 O O . ALA A 1 309 ? -15.403 -29.940 -4.875 1.00 91.62 309 ALA A O 1
ATOM 2385 N N . ARG A 1 310 ? -16.166 -27.829 -5.019 1.00 91.62 310 ARG A N 1
ATOM 2386 C CA . ARG A 1 310 ? -16.759 -27.964 -6.363 1.00 91.62 310 ARG A CA 1
ATOM 2387 C C . ARG A 1 310 ? -16.267 -26.928 -7.357 1.00 91.62 310 ARG A C 1
ATOM 2389 O O . ARG A 1 310 ? -16.585 -27.041 -8.534 1.00 91.62 310 ARG A O 1
ATOM 2396 N N . ASP A 1 311 ? -15.502 -25.947 -6.923 1.00 95.06 311 ASP A N 1
ATOM 2397 C CA . ASP A 1 311 ? -15.036 -24.862 -7.759 1.00 95.06 311 ASP A CA 1
ATOM 2398 C C . ASP A 1 311 ? -13.555 -24.586 -7.536 1.00 95.06 311 ASP A C 1
ATOM 2400 O O . ASP A 1 311 ? -12.988 -24.863 -6.482 1.00 95.06 311 ASP A O 1
ATOM 2404 N N . SER A 1 312 ? -12.909 -24.062 -8.565 1.00 97.12 312 SER A N 1
ATOM 2405 C CA . SER A 1 312 ? -11.542 -23.586 -8.455 1.00 97.12 312 SER A CA 1
ATOM 2406 C C . SER A 1 312 ? -11.347 -22.311 -9.248 1.00 97.12 312 SER A C 1
ATOM 2408 O O . SER A 1 312 ? -12.035 -22.053 -10.237 1.00 97.12 312 SER A O 1
ATOM 2410 N N . LEU A 1 313 ? -10.375 -21.524 -8.815 1.00 97.75 313 LEU A N 1
ATOM 2411 C CA . LEU A 1 313 ? -9.890 -20.345 -9.500 1.00 97.75 313 LEU A CA 1
ATOM 2412 C C . LEU A 1 313 ? -8.377 -20.453 -9.608 1.00 97.75 313 LEU A C 1
ATOM 2414 O O . LEU A 1 313 ? -7.708 -20.589 -8.591 1.00 97.75 313 LEU A O 1
ATOM 2418 N N . VAL A 1 314 ? -7.846 -20.436 -10.825 1.00 97.94 314 VAL A N 1
ATOM 2419 C CA . VAL A 1 314 ? -6.412 -20.578 -11.100 1.00 97.94 314 VAL A CA 1
ATOM 2420 C C . VAL A 1 314 ? -5.896 -19.298 -11.736 1.00 97.94 314 VAL A C 1
ATOM 2422 O O . VAL A 1 314 ? -6.538 -18.764 -12.640 1.00 97.94 314 VAL A O 1
ATOM 2425 N N . TYR A 1 315 ? -4.736 -18.836 -11.280 1.00 98.38 315 TYR A N 1
ATOM 2426 C CA . TYR A 1 315 ? -4.084 -17.612 -11.726 1.00 98.38 315 TYR A CA 1
ATOM 2427 C C . TYR A 1 315 ? -2.747 -17.916 -12.395 1.00 98.38 315 TYR A C 1
ATOM 2429 O O . TYR A 1 315 ? -1.963 -18.743 -11.915 1.00 98.38 315 TYR A O 1
ATOM 2437 N N . ARG A 1 316 ? -2.457 -17.202 -13.483 1.00 98.44 316 ARG A N 1
ATOM 2438 C CA . ARG A 1 316 ? -1.155 -17.247 -14.153 1.00 98.44 316 ARG A CA 1
ATOM 2439 C C . ARG A 1 316 ? -0.559 -15.860 -14.289 1.00 98.44 316 ARG A C 1
ATOM 2441 O O . ARG A 1 316 ? -1.272 -14.917 -14.614 1.00 98.44 316 ARG A O 1
ATOM 2448 N N . TYR A 1 317 ? 0.749 -15.768 -14.106 1.00 98.56 317 TYR A N 1
ATOM 2449 C CA . TYR A 1 317 ? 1.509 -14.528 -14.099 1.00 98.56 317 TYR A CA 1
ATOM 2450 C C . TYR A 1 317 ? 2.631 -14.549 -15.140 1.00 98.56 317 TYR A C 1
ATOM 2452 O O . TYR A 1 317 ? 3.246 -15.598 -15.361 1.00 98.56 317 TYR A O 1
ATOM 2460 N N . ASP A 1 318 ? 2.892 -13.396 -15.762 1.00 97.75 318 ASP A N 1
ATOM 2461 C CA . ASP A 1 318 ? 4.057 -13.184 -16.634 1.00 97.75 318 ASP A CA 1
ATOM 2462 C C . ASP A 1 318 ? 5.338 -12.892 -15.832 1.00 97.75 318 ASP A C 1
ATOM 2464 O O . ASP A 1 318 ? 5.323 -12.793 -14.603 1.00 97.75 318 ASP A O 1
ATOM 2468 N N . GLU A 1 319 ? 6.473 -12.731 -16.520 1.00 97.81 319 GLU A N 1
ATOM 2469 C CA . GLU A 1 319 ? 7.753 -12.420 -15.869 1.00 97.81 319 GLU A CA 1
ATOM 2470 C C . GLU A 1 319 ? 7.766 -11.082 -15.120 1.00 97.81 319 GLU A C 1
ATOM 2472 O O . GLU A 1 319 ? 8.590 -10.882 -14.234 1.00 97.81 319 GLU A O 1
ATOM 2477 N N . ARG A 1 320 ? 6.847 -10.167 -15.426 1.00 96.25 320 ARG A N 1
ATOM 2478 C CA . ARG A 1 320 ? 6.731 -8.869 -14.749 1.00 96.25 320 ARG A CA 1
ATOM 2479 C C . ARG A 1 320 ? 5.755 -8.927 -13.573 1.00 96.25 320 ARG A C 1
ATOM 2481 O O . ARG A 1 320 ? 5.558 -7.927 -12.889 1.00 96.25 320 ARG A O 1
ATOM 2488 N N . GLY A 1 321 ? 5.186 -10.105 -13.305 1.00 96.69 321 GLY A N 1
ATOM 2489 C CA . GLY A 1 321 ? 4.245 -10.353 -12.222 1.00 96.69 321 GLY A CA 1
ATOM 2490 C C . GLY A 1 321 ? 2.806 -9.960 -12.538 1.00 96.69 321 GLY A C 1
ATOM 2491 O O . GLY A 1 321 ? 1.980 -9.968 -11.625 1.00 96.69 321 GLY A O 1
ATOM 2492 N N . ASN A 1 322 ? 2.494 -9.630 -13.793 1.00 97.38 322 ASN A N 1
ATOM 2493 C CA . ASN A 1 322 ? 1.143 -9.276 -14.209 1.00 97.38 322 ASN A CA 1
ATOM 2494 C C . ASN A 1 322 ? 0.277 -10.532 -14.304 1.00 97.38 322 ASN A C 1
ATOM 2496 O O . ASN A 1 322 ? 0.728 -11.547 -14.832 1.00 97.38 322 ASN A O 1
ATOM 2500 N N . LEU A 1 323 ? -0.974 -10.468 -13.842 1.00 97.94 323 LEU A N 1
ATOM 2501 C CA . LEU A 1 323 ? -1.936 -11.564 -13.978 1.00 97.94 323 LEU A CA 1
ATOM 2502 C C . LEU A 1 323 ? -2.361 -11.704 -15.443 1.00 97.94 323 LEU A C 1
ATOM 2504 O O . LEU A 1 323 ? -3.149 -10.901 -15.907 1.00 97.94 323 LEU A O 1
ATOM 2508 N N . VAL A 1 324 ? -1.904 -12.721 -16.168 1.00 97.56 324 VAL A N 1
ATOM 2509 C CA . VAL A 1 324 ? -2.211 -12.901 -17.601 1.00 97.56 324 VAL A CA 1
ATOM 2510 C C . VAL A 1 324 ? -3.381 -13.837 -17.882 1.00 97.56 324 VAL A C 1
ATOM 2512 O O . VAL A 1 324 ? -3.972 -13.773 -18.960 1.00 97.56 324 VAL A O 1
ATOM 2515 N N . GLU A 1 325 ? -3.745 -14.696 -16.933 1.00 97.62 325 GLU A N 1
ATOM 2516 C CA . GLU A 1 325 ? -4.873 -15.614 -17.088 1.00 97.62 325 GLU A CA 1
ATOM 2517 C C . GLU A 1 325 ? -5.541 -15.892 -15.744 1.00 97.62 325 GLU A C 1
ATOM 2519 O O . GLU A 1 325 ? -4.869 -16.128 -14.739 1.00 97.62 325 GLU A O 1
ATOM 2524 N N . GLN A 1 326 ? -6.870 -15.919 -15.764 1.00 97.62 326 GLN A N 1
ATOM 2525 C CA . GLN A 1 326 ? -7.708 -16.457 -14.709 1.00 97.62 326 GLN A CA 1
ATOM 2526 C C . GLN A 1 326 ? -8.587 -17.568 -15.293 1.00 97.62 326 GLN A C 1
ATOM 2528 O O . GLN A 1 326 ? -9.332 -17.333 -16.246 1.00 97.62 326 GLN A O 1
ATOM 2533 N N . VAL A 1 327 ? -8.541 -18.765 -14.707 1.00 97.00 327 VAL A N 1
ATOM 2534 C CA . VAL A 1 327 ? -9.411 -19.889 -15.087 1.00 97.00 327 VAL A CA 1
ATOM 2535 C C . VAL A 1 327 ? -10.291 -20.267 -13.911 1.00 97.00 327 VAL A C 1
ATOM 2537 O O . VAL A 1 327 ? -9.802 -20.760 -12.894 1.00 97.00 327 VAL A O 1
ATOM 2540 N N . ARG A 1 328 ? -11.597 -20.062 -14.059 1.00 96.62 328 ARG A N 1
ATOM 2541 C CA . ARG A 1 328 ? -12.598 -20.567 -13.126 1.00 96.62 328 ARG A CA 1
ATOM 2542 C C . ARG A 1 328 ? -13.088 -21.924 -13.604 1.00 96.62 328 ARG A C 1
ATOM 2544 O O . ARG A 1 328 ? -13.463 -22.064 -14.763 1.00 96.62 328 ARG A O 1
ATOM 2551 N N . SER A 1 329 ? -13.123 -22.898 -12.705 1.00 95.69 329 SER A N 1
ATOM 2552 C CA . SER A 1 329 ? -13.722 -24.210 -12.950 1.00 95.69 329 SER A CA 1
ATOM 2553 C C . SER A 1 329 ? -14.880 -24.435 -11.989 1.00 95.69 329 SER A C 1
ATOM 2555 O O . SER A 1 329 ? -14.745 -24.129 -10.810 1.00 95.69 329 SER A O 1
ATOM 2557 N N . ILE A 1 330 ? -15.997 -24.985 -12.462 1.00 94.19 330 ILE A N 1
ATOM 2558 C CA . ILE A 1 330 ? -17.112 -25.443 -11.619 1.00 94.19 330 ILE A CA 1
ATOM 2559 C C . ILE A 1 330 ? -17.442 -26.881 -12.010 1.00 94.19 330 ILE A C 1
ATOM 2561 O O . ILE A 1 330 ? -17.742 -27.161 -13.168 1.00 94.19 330 ILE A O 1
ATOM 2565 N N . ARG A 1 331 ? -17.400 -27.795 -11.044 1.00 89.56 331 ARG A N 1
ATOM 2566 C CA . ARG A 1 331 ? -17.772 -29.202 -11.194 1.00 89.56 331 ARG A CA 1
ATOM 2567 C C . ARG A 1 331 ? -19.267 -29.357 -10.920 1.00 89.56 331 ARG A C 1
ATOM 2569 O O . ARG A 1 331 ? -19.724 -29.162 -9.794 1.00 89.56 331 ARG A O 1
ATOM 2576 N N . LEU A 1 332 ? -20.012 -29.721 -11.954 1.00 86.06 332 LEU A N 1
ATOM 2577 C CA . LEU A 1 332 ? -21.425 -30.081 -11.914 1.00 86.06 332 LEU A CA 1
ATOM 2578 C C . LEU A 1 332 ? -21.543 -31.563 -12.267 1.00 86.06 332 LEU A C 1
ATOM 2580 O O . LEU A 1 332 ? -21.503 -31.912 -13.442 1.00 86.06 332 LEU A O 1
ATOM 2584 N N . ASP A 1 333 ? -21.667 -32.433 -11.267 1.00 81.56 333 ASP A N 1
ATOM 2585 C CA . ASP A 1 333 ? -21.792 -33.889 -11.423 1.00 81.56 333 ASP A CA 1
ATOM 2586 C C . ASP A 1 333 ? -20.787 -34.500 -12.426 1.00 81.56 333 ASP A C 1
ATOM 2588 O O . ASP A 1 333 ? -19.648 -34.790 -12.064 1.00 81.56 333 ASP A O 1
ATOM 2592 N N . GLN A 1 334 ? -21.198 -34.692 -13.687 1.00 82.19 334 GLN A N 1
ATOM 2593 C CA . GLN A 1 334 ? -20.402 -35.293 -14.767 1.00 82.19 334 GLN A CA 1
ATOM 2594 C C . GLN A 1 334 ? -19.728 -34.274 -15.703 1.00 82.19 334 GLN A C 1
ATOM 2596 O O . GLN A 1 334 ? -19.096 -34.668 -16.683 1.00 82.19 334 GLN A O 1
ATOM 2601 N N . GLN A 1 335 ? -19.874 -32.973 -15.450 1.00 88.56 335 GLN A N 1
ATOM 2602 C CA . GLN A 1 335 ? -19.348 -31.906 -16.297 1.00 88.56 335 GLN A CA 1
ATOM 2603 C C . GLN A 1 335 ? -18.531 -30.898 -15.490 1.00 88.56 335 GLN A C 1
ATOM 2605 O O . GLN A 1 335 ? -18.884 -30.526 -14.374 1.00 88.56 335 GLN A O 1
ATOM 2610 N N . THR A 1 336 ? -17.449 -30.412 -16.090 1.00 89.44 336 THR A N 1
ATOM 2611 C CA . THR A 1 336 ? -16.685 -29.275 -15.571 1.00 89.44 336 THR A CA 1
ATOM 2612 C C . THR A 1 336 ? -16.903 -28.097 -16.506 1.00 89.44 336 THR A C 1
ATOM 2614 O O . THR A 1 336 ? -16.520 -28.160 -17.674 1.00 89.44 336 THR A O 1
ATOM 2617 N N . LEU A 1 337 ? -17.516 -27.031 -16.000 1.00 91.31 337 LEU A N 1
ATOM 2618 C CA . LEU A 1 337 ? -17.608 -25.756 -16.703 1.00 91.31 337 LEU A CA 1
ATOM 2619 C C . LEU A 1 337 ? -16.317 -24.972 -16.478 1.00 91.31 337 LEU A C 1
ATOM 2621 O O . LEU A 1 337 ? -15.841 -24.901 -15.345 1.00 91.31 337 LEU A O 1
ATOM 2625 N N . LEU A 1 338 ? -15.763 -24.403 -17.548 1.00 92.56 338 LEU A N 1
ATOM 2626 C CA . LEU A 1 338 ? -14.519 -23.639 -17.529 1.00 92.56 338 LEU A CA 1
ATOM 2627 C C . LEU A 1 338 ? -14.750 -22.245 -18.113 1.00 92.56 338 LEU A C 1
ATOM 2629 O O . LEU A 1 338 ? -15.090 -22.128 -19.288 1.00 92.56 338 LEU A O 1
ATOM 2633 N N . ASP A 1 339 ? -14.471 -21.213 -17.321 1.00 93.50 339 ASP A N 1
ATOM 2634 C CA . ASP A 1 339 ? -14.423 -19.826 -17.780 1.00 93.50 339 ASP A CA 1
ATOM 2635 C C . ASP A 1 339 ? -12.981 -19.327 -17.721 1.00 93.50 339 ASP A C 1
ATOM 2637 O O . ASP A 1 339 ? -12.370 -19.271 -16.652 1.00 93.50 339 ASP A O 1
ATOM 2641 N N . ARG A 1 340 ? -12.435 -18.938 -18.874 1.00 95.50 340 ARG A N 1
ATOM 2642 C CA . ARG A 1 340 ? -11.098 -18.356 -18.990 1.00 95.50 340 ARG A CA 1
ATOM 2643 C C . ARG A 1 340 ? -11.178 -16.875 -19.332 1.00 95.50 340 ARG A C 1
ATOM 2645 O O . ARG A 1 340 ? -11.737 -16.510 -20.362 1.00 95.50 340 ARG A O 1
ATOM 2652 N N . VAL A 1 341 ? -10.553 -16.049 -18.502 1.00 96.31 341 VAL A N 1
ATOM 2653 C CA . VAL A 1 341 ? -10.317 -14.628 -18.771 1.00 96.31 341 VAL A CA 1
ATOM 2654 C C . VAL A 1 341 ? -8.821 -14.418 -18.952 1.00 96.31 341 VAL A C 1
ATOM 2656 O O . VAL A 1 341 ? -8.030 -14.884 -18.134 1.00 96.31 341 VAL A O 1
ATOM 2659 N N . THR A 1 342 ? -8.423 -13.736 -20.022 1.00 97.00 342 THR A N 1
ATOM 2660 C CA . THR A 1 342 ? -7.013 -13.426 -20.304 1.00 97.00 342 THR A CA 1
ATOM 2661 C C . THR A 1 342 ? -6.771 -11.931 -20.259 1.00 97.00 342 THR A C 1
ATOM 2663 O O . THR A 1 342 ? -7.620 -11.161 -20.705 1.00 97.00 342 THR A O 1
ATOM 2666 N N . TYR A 1 343 ? -5.589 -11.529 -19.813 1.00 96.69 343 TYR A N 1
ATOM 2667 C CA . TYR A 1 343 ? -5.200 -10.130 -19.710 1.00 96.69 343 TYR A CA 1
ATOM 2668 C C . TYR A 1 343 ? -3.919 -9.890 -20.498 1.00 96.69 343 TYR A C 1
ATOM 2670 O O . TYR A 1 343 ? -2.979 -10.687 -20.455 1.00 96.69 343 TYR A O 1
ATOM 2678 N N . ARG A 1 344 ? -3.875 -8.774 -21.221 1.00 95.56 344 ARG A N 1
ATOM 2679 C CA . ARG A 1 344 ? -2.671 -8.314 -21.916 1.00 95.56 344 ARG A CA 1
ATOM 2680 C C . ARG A 1 344 ? -2.243 -6.983 -21.341 1.00 95.56 344 ARG A C 1
ATOM 2682 O O . ARG A 1 344 ? -3.088 -6.130 -21.095 1.00 95.56 344 ARG A O 1
ATOM 2689 N N . TYR A 1 345 ? -0.938 -6.800 -21.211 1.00 94.44 345 TYR A N 1
ATOM 2690 C CA . TYR A 1 345 ? -0.345 -5.593 -20.653 1.00 94.44 345 TYR A CA 1
ATOM 2691 C C . TYR A 1 345 ? 0.634 -4.975 -21.639 1.00 94.44 345 TYR A C 1
ATOM 2693 O O . TYR A 1 345 ? 1.295 -5.694 -22.395 1.00 94.44 345 TYR A O 1
ATOM 2701 N N . ASP A 1 346 ? 0.744 -3.653 -21.617 1.00 92.12 346 ASP A N 1
ATOM 2702 C CA . ASP A 1 346 ? 1.808 -2.941 -22.320 1.00 92.12 346 ASP A CA 1
ATOM 2703 C C . ASP A 1 346 ? 3.145 -3.106 -21.594 1.00 92.12 346 ASP A C 1
ATOM 2705 O O . ASP A 1 346 ? 3.243 -3.795 -20.577 1.00 92.12 346 ASP A O 1
ATOM 2709 N N . ALA A 1 347 ? 4.195 -2.465 -22.105 1.00 93.12 347 ALA A N 1
ATOM 2710 C CA . ALA A 1 347 ? 5.513 -2.467 -21.486 1.00 93.12 347 ALA A CA 1
ATOM 2711 C C . ALA A 1 347 ? 5.579 -1.665 -20.165 1.00 93.12 347 ALA A C 1
ATOM 2713 O O . ALA A 1 347 ? 6.554 -1.808 -19.438 1.00 93.12 347 ALA A O 1
ATOM 2714 N N . ALA A 1 348 ? 4.561 -0.888 -19.795 1.00 91.06 348 ALA A N 1
ATOM 2715 C CA . ALA A 1 348 ? 4.447 -0.192 -18.511 1.00 91.06 348 ALA A CA 1
ATOM 2716 C C . ALA A 1 348 ? 3.596 -0.952 -17.470 1.00 91.06 348 ALA A C 1
ATOM 2718 O O . ALA A 1 348 ? 3.321 -0.406 -16.402 1.00 91.06 348 ALA A O 1
ATOM 2719 N N . ASN A 1 349 ? 3.225 -2.210 -17.751 1.00 91.94 349 ASN A N 1
ATOM 2720 C CA . ASN A 1 349 ? 2.355 -3.051 -16.916 1.00 91.94 349 ASN A CA 1
ATOM 2721 C C . ASN A 1 349 ? 0.928 -2.497 -16.768 1.00 91.94 349 ASN A C 1
ATOM 2723 O O . ASN A 1 349 ? 0.223 -2.826 -15.815 1.00 91.94 349 ASN A O 1
ATOM 2727 N N . GLN A 1 350 ? 0.477 -1.677 -17.718 1.00 90.56 350 GLN A N 1
ATOM 2728 C CA . GLN A 1 350 ? -0.904 -1.209 -17.764 1.00 90.56 350 GLN A CA 1
ATOM 2729 C C . GLN A 1 350 ? -1.746 -2.186 -18.578 1.00 90.56 350 GLN A C 1
ATOM 2731 O O . GLN A 1 350 ? -1.285 -2.755 -19.571 1.00 90.56 350 GLN A O 1
ATOM 2736 N N . LEU A 1 351 ? -2.979 -2.415 -18.131 1.00 90.75 351 LEU A N 1
ATOM 2737 C CA . LEU A 1 351 ? -3.901 -3.332 -18.786 1.00 90.75 351 LEU A CA 1
ATOM 2738 C C . LEU A 1 351 ? -4.301 -2.780 -20.162 1.00 90.75 351 LEU A C 1
ATOM 2740 O O . LEU A 1 351 ? -4.899 -1.716 -20.260 1.00 90.75 351 LEU A O 1
ATOM 2744 N N . LEU A 1 352 ? -3.989 -3.525 -21.220 1.00 89.69 352 LEU A N 1
ATOM 2745 C CA . LEU A 1 352 ? -4.338 -3.200 -22.604 1.00 89.69 352 LEU A CA 1
ATOM 2746 C C . LEU A 1 352 ? -5.619 -3.882 -23.067 1.00 89.69 352 LEU A C 1
ATOM 2748 O O . LEU A 1 352 ? -6.363 -3.311 -23.861 1.00 89.69 352 LEU A O 1
ATOM 2752 N N . GLU A 1 353 ? -5.836 -5.132 -22.655 1.00 91.38 353 GLU A N 1
ATOM 2753 C CA . GLU A 1 353 ? -6.938 -5.948 -23.159 1.00 91.38 353 GLU A CA 1
ATOM 2754 C C . GLU A 1 353 ? -7.406 -6.968 -22.120 1.00 91.38 353 GLU A C 1
ATOM 2756 O O . GLU A 1 353 ? -6.578 -7.626 -21.487 1.00 91.38 353 GLU A O 1
ATOM 2761 N N . ILE A 1 354 ? -8.727 -7.137 -22.007 1.00 93.50 354 ILE A N 1
ATOM 2762 C CA . ILE A 1 354 ? -9.371 -8.263 -21.321 1.00 93.50 354 ILE A CA 1
ATOM 2763 C C . ILE A 1 354 ? -10.069 -9.123 -22.372 1.00 93.50 354 ILE A C 1
ATOM 2765 O O . ILE A 1 354 ? -10.984 -8.644 -23.042 1.00 93.50 354 ILE A O 1
ATOM 2769 N N . GLY A 1 355 ? -9.661 -10.384 -22.494 1.00 92.25 355 GLY A N 1
ATOM 2770 C CA . GLY A 1 355 ? -10.305 -11.393 -23.333 1.00 92.25 355 GLY A CA 1
ATOM 2771 C C . GLY A 1 355 ? -11.259 -12.259 -22.516 1.00 92.25 355 GLY A C 1
ATOM 2772 O O . GLY A 1 355 ? -10.863 -12.812 -21.491 1.00 92.25 355 GLY A O 1
ATOM 2773 N N . TYR A 1 356 ? -12.504 -12.384 -22.971 1.00 89.12 356 TYR A N 1
ATOM 2774 C CA . TYR A 1 356 ? -13.551 -13.182 -22.328 1.00 89.12 356 TYR A CA 1
ATOM 2775 C C . TYR A 1 356 ? -13.768 -14.529 -23.038 1.00 89.12 356 TYR A C 1
ATOM 2777 O O . TYR A 1 356 ? -13.480 -14.639 -24.233 1.00 89.12 356 TYR A O 1
ATOM 2785 N N . PRO A 1 357 ? -14.375 -15.531 -22.366 1.00 81.56 357 PRO A N 1
ATOM 2786 C CA . PRO A 1 357 ? -14.682 -16.834 -22.969 1.00 81.56 357 PRO A CA 1
ATOM 2787 C C . PRO A 1 357 ? -15.516 -16.754 -24.256 1.00 81.56 357 PRO A C 1
ATOM 2789 O O . PRO A 1 357 ? -15.418 -17.620 -25.118 1.00 81.56 357 PRO A O 1
ATOM 2792 N N . SER A 1 358 ? -16.324 -15.698 -24.403 1.00 82.38 358 SER A N 1
ATOM 2793 C CA . SER A 1 358 ? -17.141 -15.432 -25.593 1.00 82.38 358 SER A CA 1
ATOM 2794 C C . SER A 1 358 ? -16.335 -15.016 -26.831 1.00 82.38 358 SER A C 1
ATOM 2796 O O . SER A 1 358 ? -16.916 -14.871 -27.905 1.00 82.38 358 SER A O 1
ATOM 2798 N N . GLY A 1 359 ? -15.028 -14.773 -26.694 1.00 77.88 359 GLY A N 1
ATOM 2799 C CA . GLY A 1 359 ? -14.185 -14.153 -27.718 1.00 77.88 359 GLY A CA 1
ATOM 2800 C C . GLY A 1 359 ? -14.262 -12.621 -27.742 1.00 77.88 359 GLY A C 1
ATOM 2801 O O . GLY A 1 359 ? -13.558 -11.990 -28.528 1.00 77.88 359 GLY A O 1
ATOM 2802 N N . LEU A 1 360 ? -15.087 -12.005 -26.884 1.00 76.81 360 LEU A N 1
ATOM 2803 C CA . LEU A 1 360 ? -15.114 -10.553 -26.710 1.00 76.81 360 LEU A CA 1
ATOM 2804 C C . LEU A 1 360 ? -13.790 -10.078 -26.098 1.00 76.81 360 LEU A C 1
ATOM 2806 O O . LEU A 1 360 ? -13.345 -10.624 -25.090 1.00 76.81 360 LEU A O 1
ATOM 2810 N N . ALA A 1 361 ? -13.214 -9.023 -26.671 1.00 77.38 361 ALA A N 1
ATOM 2811 C CA . ALA A 1 361 ? -12.055 -8.332 -26.124 1.00 77.38 361 ALA A CA 1
ATOM 2812 C C . ALA A 1 361 ? -12.402 -6.865 -25.841 1.00 77.38 361 ALA A C 1
ATOM 2814 O O . ALA A 1 361 ? -12.874 -6.157 -26.733 1.00 77.38 361 ALA A O 1
ATOM 2815 N N . ILE A 1 362 ? -12.169 -6.406 -24.611 1.00 76.81 362 ILE A N 1
ATOM 2816 C CA . ILE A 1 362 ? -12.285 -4.987 -24.240 1.00 76.81 362 ILE A CA 1
ATOM 2817 C C . ILE A 1 362 ? -10.879 -4.408 -24.182 1.00 76.81 362 ILE A C 1
ATOM 2819 O O . ILE A 1 362 ? -10.017 -4.995 -23.534 1.00 76.81 362 ILE A O 1
ATOM 2823 N N . ARG A 1 363 ? -10.656 -3.271 -24.848 1.00 77.81 363 ARG A N 1
ATOM 2824 C CA . ARG A 1 363 ? -9.372 -2.562 -24.857 1.00 77.81 363 ARG A CA 1
ATOM 2825 C C . ARG A 1 363 ? -9.491 -1.219 -24.162 1.00 77.81 363 ARG A C 1
ATOM 2827 O O . ARG A 1 363 ? -10.409 -0.461 -24.473 1.00 77.81 363 ARG A O 1
ATOM 2834 N N . GLU A 1 364 ? -8.539 -0.920 -23.290 1.00 69.00 364 GLU A N 1
ATOM 2835 C CA . GLU A 1 364 ? -8.416 0.404 -22.683 1.00 69.00 364 GLU A CA 1
ATOM 2836 C C . GLU A 1 364 ? -7.824 1.400 -23.693 1.00 69.00 364 GLU A C 1
ATOM 2838 O O . GLU A 1 364 ? -6.968 1.054 -24.516 1.00 69.00 364 GLU A O 1
ATOM 2843 N N . LYS A 1 365 ? -8.293 2.653 -23.655 1.00 55.09 365 LYS A N 1
ATOM 2844 C CA . LYS A 1 365 ? -7.628 3.776 -24.339 1.00 55.09 365 LYS A CA 1
ATOM 2845 C C . LYS A 1 365 ? -6.652 4.418 -23.353 1.00 55.09 365 LYS A C 1
ATOM 2847 O O . LYS A 1 365 ? -6.965 4.505 -22.176 1.00 55.09 365 LYS A O 1
ATOM 2852 N N . GLY A 1 366 ? -5.481 4.814 -23.861 1.00 54.72 366 GLY A N 1
ATOM 2853 C CA . GLY A 1 366 ? -4.287 5.180 -23.088 1.00 54.72 366 GLY A CA 1
ATOM 2854 C C . GLY A 1 366 ? -4.506 6.060 -21.852 1.00 54.72 366 GLY A C 1
ATOM 2855 O O . GLY A 1 366 ? -5.421 6.875 -21.792 1.00 54.72 366 GLY A O 1
ATOM 2856 N N . THR A 1 367 ? -3.618 5.868 -20.880 1.00 54.06 367 THR A N 1
ATOM 2857 C CA . THR A 1 367 ? -3.630 6.479 -19.547 1.00 54.06 367 THR A CA 1
ATOM 2858 C C . THR A 1 367 ? -3.282 7.971 -19.603 1.00 54.06 367 THR A C 1
ATOM 2860 O O . THR A 1 367 ? -2.243 8.345 -20.147 1.00 54.06 367 THR A O 1
ATOM 2863 N N . ASP A 1 368 ? -4.137 8.814 -19.030 1.00 53.91 368 ASP A N 1
ATOM 2864 C CA . ASP A 1 368 ? -3.888 10.238 -18.780 1.00 53.91 368 ASP A CA 1
ATOM 2865 C C . ASP A 1 368 ? -3.177 10.452 -17.423 1.00 53.91 368 ASP A C 1
ATOM 2867 O O . ASP A 1 368 ? -3.022 9.524 -16.626 1.00 53.91 368 ASP A O 1
ATOM 2871 N N . LEU A 1 369 ? -2.725 11.674 -17.116 1.00 52.16 369 LEU A N 1
ATOM 2872 C CA . LEU A 1 369 ? -2.151 12.007 -15.801 1.00 52.16 369 LEU A CA 1
ATOM 2873 C C . LEU A 1 369 ? -3.139 11.690 -14.666 1.00 52.16 369 LEU A C 1
ATOM 2875 O O . LEU A 1 369 ? -2.724 11.354 -13.559 1.00 52.16 369 LEU A O 1
ATOM 2879 N N . PHE A 1 370 ? -4.443 11.800 -14.940 1.00 53.00 370 PHE A N 1
ATOM 2880 C CA . PHE A 1 370 ? -5.508 11.587 -13.962 1.00 53.00 370 PHE A CA 1
ATOM 2881 C C . PHE A 1 370 ? -5.649 10.134 -13.511 1.00 53.00 370 PHE A C 1
ATOM 2883 O O . PHE A 1 370 ? -6.225 9.904 -12.452 1.00 53.00 370 PHE A O 1
ATOM 2890 N N . SER A 1 371 ? -5.125 9.179 -14.276 1.00 49.09 371 SER A N 1
ATOM 2891 C CA . SER A 1 371 ? -5.114 7.754 -13.934 1.00 49.09 371 SER A CA 1
ATOM 2892 C C . SER A 1 371 ? -3.760 7.264 -13.395 1.00 49.09 371 SER A C 1
ATOM 2894 O O . SER A 1 371 ? -3.650 6.107 -12.991 1.00 49.09 371 SER A O 1
ATOM 2896 N N . LEU A 1 372 ? -2.740 8.136 -13.352 1.00 43.88 372 LEU A N 1
ATOM 2897 C CA . LEU A 1 372 ? -1.400 7.859 -12.805 1.00 43.88 372 LEU A CA 1
ATOM 2898 C C . LEU A 1 372 ? -1.188 8.365 -11.366 1.00 43.88 372 LEU A C 1
ATOM 2900 O O . LEU A 1 372 ? -0.220 7.950 -10.726 1.00 43.88 372 LEU A O 1
ATOM 2904 N N . LEU A 1 373 ? -2.050 9.268 -10.889 1.00 36.50 373 LEU A N 1
ATOM 2905 C CA . LEU A 1 373 ? -2.069 9.834 -9.532 1.00 36.50 373 LEU A CA 1
ATOM 2906 C C . LEU A 1 373 ? -3.225 9.236 -8.736 1.00 36.50 373 LEU A C 1
ATOM 2908 O O . LEU A 1 373 ? -3.011 8.965 -7.534 1.00 36.50 373 LEU A O 1
#

Organism: Pseudomonas aeruginosa (strain ATCC 15692 / DSM 22644 / CIP 104116 / JCM 14847 / LMG 12228 / 1C / PRS 101 / PAO1) (NCBI:txid208964)

pLDDT: mean 94.52, std 8.54, range [36.5, 98.88]